Protein AF-A0A5C7LPC2-F1 (afdb_monomer_lite)

Foldseek 3Di:
DPPAPPPDFQWFDAAADELVVLQPPPPQVQKKKFFAAQAWKWKFKDAAQDFTWIATNVRDTCCLQAVVVSVVCCVQADRGAIWIFIFGWFWFPDWDDDPNDIATAGDNVLRCQLRVDPRVSNVVSCVVVVTGIATATQFICDGRHDGCLQFFSQVRVVVCVVSDDPPDPRYHHTDMDNDSNCQSVVQVVCVVVNGFGIKMARRGHGIDTDDDPNHRIYDYGDWDKAKWFFAFFDQDDDVRHLWTNWTWTAAQDPVGTDTQGIAAADDPVVRVVCSVPVPVRGQFIWIKIASDWDDDQVFTHGDRIHTDGTDPPDGRNVRRPCVRHDDPDD

Radius of gyration: 22.33 Å; chains: 1; bounding box: 58×42×56 Å

Structure (mmCIF, N/CA/C/O backbone):
data_AF-A0A5C7LPC2-F1
#
_entry.id   AF-A0A5C7LPC2-F1
#
loop_
_atom_site.group_PDB
_atom_site.id
_atom_site.type_symbol
_atom_site.label_atom_id
_atom_site.label_alt_id
_atom_site.label_comp_id
_atom_site.label_asym_id
_atom_site.label_entity_id
_atom_site.label_seq_id
_atom_site.pdbx_PDB_ins_code
_atom_site.Cartn_x
_atom_site.Cartn_y
_atom_site.Cartn_z
_atom_site.occupancy
_atom_site.B_iso_or_equiv
_atom_site.auth_seq_id
_atom_site.auth_comp_id
_atom_site.auth_asym_id
_atom_site.auth_atom_id
_atom_site.pdbx_PDB_model_num
ATOM 1 N N . MET A 1 1 ? -1.196 -20.958 -1.506 1.00 50.16 1 MET A N 1
ATOM 2 C CA . MET A 1 1 ? -1.397 -19.925 -2.543 1.00 50.16 1 MET A CA 1
ATOM 3 C C . MET A 1 1 ? -2.108 -20.614 -3.686 1.00 50.16 1 MET A C 1
ATOM 5 O O . MET A 1 1 ? -1.666 -21.685 -4.067 1.00 50.16 1 MET A O 1
ATOM 9 N N . VAL A 1 2 ? -3.260 -20.116 -4.127 1.00 44.44 2 VAL A N 1
ATOM 10 C CA . VAL A 1 2 ? -3.997 -20.755 -5.226 1.00 44.44 2 VAL A CA 1
ATOM 11 C C . VAL A 1 2 ? -3.462 -20.122 -6.512 1.00 44.44 2 VAL A C 1
ATOM 13 O O . VAL A 1 2 ? -3.570 -18.909 -6.651 1.00 44.44 2 VAL A O 1
ATOM 16 N N . ASN A 1 3 ? -2.849 -20.920 -7.392 1.00 61.25 3 ASN A N 1
ATOM 17 C CA . ASN A 1 3 ? -2.336 -20.542 -8.726 1.00 61.25 3 ASN A CA 1
ATOM 18 C C . ASN A 1 3 ? -1.000 -19.772 -8.820 1.00 61.25 3 ASN A C 1
ATOM 20 O O . ASN A 1 3 ? -0.698 -19.247 -9.889 1.00 61.25 3 ASN A O 1
ATOM 24 N N . ALA A 1 4 ? -0.183 -19.716 -7.764 1.00 66.81 4 ALA A N 1
ATOM 25 C CA . ALA A 1 4 ? 1.176 -19.174 -7.885 1.00 66.81 4 ALA A CA 1
ATOM 26 C C . ALA A 1 4 ? 2.114 -20.205 -8.552 1.00 66.81 4 ALA A C 1
ATOM 28 O O . ALA A 1 4 ? 2.000 -21.386 -8.217 1.00 66.81 4 ALA A O 1
ATOM 29 N N . PRO A 1 5 ? 3.032 -19.801 -9.452 1.00 79.19 5 PRO A N 1
ATOM 30 C CA . PRO A 1 5 ? 4.094 -20.684 -9.939 1.00 79.19 5 PRO A CA 1
ATOM 31 C C . PRO A 1 5 ? 4.970 -21.219 -8.795 1.00 79.19 5 PRO A C 1
ATOM 33 O O . PRO A 1 5 ? 5.179 -20.513 -7.812 1.00 79.19 5 PRO A O 1
ATOM 36 N N . ASP A 1 6 ? 5.550 -22.412 -8.949 1.00 81.44 6 ASP A N 1
ATOM 37 C CA . ASP A 1 6 ? 6.360 -23.061 -7.897 1.00 81.44 6 ASP A CA 1
ATOM 38 C C . ASP A 1 6 ? 7.613 -22.264 -7.492 1.00 81.44 6 ASP A C 1
ATOM 40 O O . ASP A 1 6 ? 8.114 -22.403 -6.380 1.00 81.44 6 ASP A O 1
ATOM 44 N N . TRP A 1 7 ? 8.115 -21.409 -8.384 1.00 84.50 7 TRP A N 1
ATOM 45 C CA . TRP A 1 7 ? 9.254 -20.525 -8.129 1.00 84.50 7 TRP A CA 1
ATOM 46 C C . TRP A 1 7 ? 8.860 -19.201 -7.456 1.00 84.50 7 TRP A C 1
ATOM 48 O O . TRP A 1 7 ? 9.734 -18.430 -7.061 1.00 84.50 7 TRP A O 1
ATOM 58 N N . PHE A 1 8 ? 7.563 -18.889 -7.354 1.00 84.50 8 PHE A N 1
ATOM 59 C CA . PHE A 1 8 ? 7.105 -17.596 -6.858 1.00 84.50 8 PHE A CA 1
ATOM 60 C C . PHE A 1 8 ? 7.288 -17.486 -5.345 1.00 84.50 8 PHE A C 1
ATOM 62 O O . PHE A 1 8 ? 6.668 -18.212 -4.567 1.00 84.50 8 PHE A O 1
ATOM 69 N N . LEU A 1 9 ? 8.068 -16.491 -4.932 1.00 79.25 9 LEU A N 1
ATOM 70 C CA . LEU A 1 9 ? 8.256 -16.147 -3.532 1.00 79.25 9 LEU A CA 1
ATOM 71 C C . LEU A 1 9 ? 7.421 -14.917 -3.166 1.00 79.25 9 LEU A C 1
ATOM 73 O O . LEU A 1 9 ? 7.495 -13.868 -3.808 1.00 79.25 9 LEU A O 1
ATOM 77 N N . ALA A 1 10 ? 6.630 -15.029 -2.097 1.00 80.94 10 ALA A N 1
ATOM 78 C CA . ALA A 1 10 ? 5.784 -13.927 -1.652 1.00 80.94 10 ALA A CA 1
ATOM 79 C C . ALA A 1 10 ? 6.635 -12.724 -1.190 1.00 80.94 10 ALA A C 1
ATOM 81 O O . ALA A 1 10 ? 7.603 -12.911 -0.444 1.00 80.94 10 ALA A O 1
ATOM 82 N N . PRO A 1 11 ? 6.259 -11.485 -1.555 1.00 85.00 11 PRO A N 1
ATOM 83 C CA . PRO A 1 11 ? 7.075 -10.308 -1.278 1.00 85.00 11 PRO A CA 1
ATOM 84 C C . PRO A 1 11 ? 7.096 -9.927 0.210 1.00 85.00 11 PRO A C 1
ATOM 86 O O . PRO A 1 11 ? 6.206 -10.286 0.994 1.00 85.00 11 PRO A O 1
ATOM 89 N N . MET A 1 12 ? 8.098 -9.131 0.589 1.00 86.12 12 MET A N 1
ATOM 90 C CA . MET A 1 12 ? 8.347 -8.688 1.966 1.00 86.12 12 MET A CA 1
ATOM 91 C C . MET A 1 12 ? 7.144 -7.964 2.583 1.00 86.12 12 MET A C 1
ATOM 93 O O . MET A 1 12 ? 6.688 -6.953 2.060 1.00 86.12 12 MET A O 1
ATOM 97 N N . LEU A 1 13 ? 6.618 -8.426 3.719 1.00 84.81 13 LEU A N 1
ATOM 98 C CA . LEU A 1 13 ? 5.429 -7.823 4.348 1.00 84.81 13 LEU A CA 1
ATOM 99 C C . LEU A 1 13 ? 5.768 -6.606 5.227 1.00 84.81 13 LEU A C 1
ATOM 101 O O . LEU A 1 13 ? 6.921 -6.215 5.329 1.00 84.81 13 LEU A O 1
ATOM 105 N N . CYS A 1 14 ? 4.747 -6.007 5.853 1.00 82.06 14 CYS A N 1
ATOM 106 C CA . CYS A 1 14 ? 4.911 -4.942 6.848 1.00 82.06 14 CYS A CA 1
ATOM 107 C C . CYS A 1 14 ? 4.308 -5.348 8.198 1.00 82.06 14 CYS A C 1
ATOM 109 O O . CYS A 1 14 ? 3.249 -5.991 8.256 1.00 82.06 14 CYS A O 1
ATOM 111 N N . LYS A 1 15 ? 4.939 -4.892 9.280 1.00 84.81 15 LYS A N 1
ATOM 112 C CA . LYS A 1 15 ? 4.379 -4.835 10.636 1.00 84.81 15 LYS A CA 1
ATOM 113 C C . LYS A 1 15 ? 3.487 -3.597 10.762 1.00 84.81 15 LYS A C 1
ATOM 115 O O . LYS A 1 15 ? 3.739 -2.592 10.111 1.00 84.81 15 LYS A O 1
ATOM 120 N N . THR A 1 16 ? 2.435 -3.655 11.570 1.00 81.25 16 THR A N 1
ATOM 121 C CA . THR A 1 16 ? 1.613 -2.467 11.865 1.00 81.25 16 THR A CA 1
ATOM 122 C C . THR A 1 16 ? 2.219 -1.716 13.049 1.00 81.25 16 THR A C 1
ATOM 124 O O . THR A 1 16 ? 2.587 -2.352 14.035 1.00 81.25 16 THR A O 1
ATOM 127 N N . THR A 1 17 ? 2.285 -0.388 12.973 1.00 86.00 17 THR A N 1
ATOM 128 C CA . THR A 1 17 ? 2.540 0.498 14.122 1.00 86.00 17 THR A CA 1
ATOM 129 C C . THR A 1 17 ? 1.511 1.636 14.138 1.00 86.00 17 THR A C 1
ATOM 131 O O . THR A 1 17 ? 0.668 1.710 13.243 1.00 86.00 17 THR A O 1
ATOM 134 N N . GLN A 1 18 ? 1.519 2.460 15.185 1.00 83.12 18 GLN A N 1
ATOM 135 C CA . GLN A 1 18 ? 0.505 3.494 15.430 1.00 83.12 18 GLN A CA 1
ATOM 136 C C . GLN A 1 18 ? 1.054 4.902 15.157 1.00 83.12 18 GLN A C 1
ATOM 138 O O . GLN A 1 18 ? 2.270 5.110 15.217 1.00 83.12 18 GLN A O 1
ATOM 143 N N . ARG A 1 19 ? 0.170 5.858 14.856 1.00 87.69 19 ARG A N 1
ATOM 144 C CA . ARG A 1 19 ? 0.521 7.244 14.507 1.00 87.69 19 ARG A CA 1
ATOM 145 C C . ARG A 1 19 ? 1.326 7.938 15.608 1.00 87.69 19 ARG A C 1
ATOM 147 O O . ARG A 1 19 ? 2.304 8.616 15.314 1.00 87.69 19 ARG A O 1
ATOM 154 N N . GLU A 1 20 ? 1.007 7.695 16.870 1.00 84.56 20 GLU A N 1
ATOM 155 C CA . GLU A 1 20 ? 1.676 8.282 18.042 1.00 84.56 20 GLU A CA 1
ATOM 156 C C . GLU A 1 20 ? 3.149 7.865 18.112 1.00 84.56 20 GLU A C 1
ATOM 158 O O . GLU A 1 20 ? 3.997 8.559 18.669 1.00 84.56 20 GLU A O 1
ATOM 163 N N . THR A 1 21 ? 3.487 6.720 17.508 1.00 90.31 21 THR A N 1
ATOM 164 C CA . THR A 1 21 ? 4.875 6.267 17.467 1.00 90.31 21 THR A CA 1
ATOM 165 C C . THR A 1 21 ? 5.744 7.104 16.540 1.00 90.31 21 THR A C 1
ATOM 167 O O . THR A 1 21 ? 6.959 7.061 16.708 1.00 90.31 21 THR A O 1
ATOM 170 N N . LEU A 1 22 ? 5.166 7.840 15.581 1.00 92.62 22 LEU A N 1
ATOM 171 C CA . LEU A 1 22 ? 5.911 8.682 14.638 1.00 92.62 22 LEU A CA 1
ATOM 172 C C . LEU A 1 22 ? 6.618 9.850 15.329 1.00 92.62 22 LEU A C 1
ATOM 174 O O . LEU A 1 22 ? 7.724 10.191 14.929 1.00 92.62 22 LEU A O 1
ATOM 178 N N . ASP A 1 23 ? 6.038 10.369 16.412 1.00 92.62 23 ASP A N 1
ATOM 179 C CA . ASP A 1 23 ? 6.586 11.502 17.173 1.00 92.62 23 ASP A CA 1
ATOM 180 C C . ASP A 1 23 ? 7.525 11.058 18.308 1.00 92.62 23 ASP A C 1
ATOM 182 O O . ASP A 1 23 ? 8.029 11.869 19.086 1.00 92.62 23 ASP A O 1
ATOM 186 N N . THR A 1 24 ? 7.769 9.750 18.443 1.00 92.81 24 THR A N 1
ATOM 187 C CA . THR A 1 24 ? 8.660 9.230 19.484 1.00 92.81 24 THR A CA 1
ATOM 188 C C . THR A 1 24 ? 10.114 9.542 19.134 1.00 92.81 24 THR A C 1
ATOM 190 O O . THR A 1 24 ? 10.691 8.930 18.233 1.00 92.81 24 THR A O 1
ATOM 193 N N . HIS A 1 25 ? 10.724 10.457 19.889 1.00 91.88 25 HIS A N 1
ATOM 194 C CA . HIS A 1 25 ? 12.110 10.882 19.690 1.00 91.88 25 HIS A CA 1
ATOM 195 C C . HIS A 1 25 ? 13.090 9.694 19.635 1.00 91.88 25 HIS A C 1
ATOM 197 O O . HIS A 1 25 ? 13.050 8.803 20.486 1.00 91.88 25 HIS A O 1
ATOM 203 N N . GLY A 1 26 ? 13.954 9.675 18.615 1.00 92.69 26 GLY A N 1
ATOM 204 C CA . GLY A 1 26 ? 14.989 8.655 18.398 1.00 92.69 26 GLY A CA 1
ATOM 205 C C . GLY A 1 26 ? 14.492 7.284 17.920 1.00 92.69 26 GLY A C 1
ATOM 206 O O . GLY A 1 26 ? 15.292 6.441 17.519 1.00 92.69 26 GLY A O 1
ATOM 207 N N . LYS A 1 27 ? 13.177 7.019 17.923 1.00 94.00 27 LYS A N 1
ATOM 208 C CA . LYS A 1 27 ? 12.629 5.703 17.546 1.00 94.00 27 LYS A CA 1
ATOM 209 C C . LYS A 1 27 ? 12.881 5.347 16.081 1.00 94.00 27 LYS A C 1
ATOM 211 O O . LYS A 1 27 ? 13.069 4.173 15.760 1.00 94.00 27 LYS A O 1
ATOM 216 N N . TRP A 1 28 ? 12.837 6.348 15.208 1.00 96.81 28 TRP A N 1
ATOM 217 C CA . TRP A 1 28 ? 12.923 6.187 13.756 1.00 96.81 28 TRP A CA 1
ATOM 218 C C . TRP A 1 28 ? 14.255 6.672 13.176 1.00 96.81 28 TRP A C 1
ATOM 220 O O . TRP A 1 28 ? 14.374 6.845 11.964 1.00 96.81 28 TRP A O 1
ATOM 230 N N . ASP A 1 29 ? 15.278 6.842 14.013 1.00 96.69 29 ASP A N 1
ATOM 231 C CA . ASP A 1 29 ? 16.621 7.177 13.546 1.00 96.69 29 ASP A CA 1
ATOM 232 C C . ASP A 1 29 ? 17.151 6.078 12.614 1.00 96.69 29 ASP A C 1
ATOM 234 O O . ASP A 1 29 ? 17.075 4.882 12.909 1.00 96.69 29 ASP A O 1
ATOM 238 N N . GLY A 1 30 ? 17.661 6.480 11.448 1.00 96.25 30 GLY A N 1
ATOM 239 C CA . GLY A 1 30 ? 18.093 5.545 10.404 1.00 96.25 30 GLY A CA 1
ATOM 240 C C . GLY A 1 30 ? 16.949 4.896 9.613 1.00 96.25 30 GLY A C 1
ATOM 241 O O . GLY A 1 30 ? 17.192 3.950 8.861 1.00 96.25 30 GLY A O 1
ATOM 242 N N . TYR A 1 31 ? 15.712 5.383 9.743 1.00 97.88 31 TYR A N 1
ATOM 243 C CA . TYR A 1 31 ? 14.588 4.966 8.907 1.00 97.88 31 TYR A CA 1
ATOM 244 C C . TYR A 1 31 ? 14.250 6.002 7.832 1.00 97.88 31 TYR A C 1
ATOM 246 O O . TYR A 1 31 ? 14.584 7.180 7.923 1.00 97.88 31 TYR A O 1
ATOM 254 N N . ILE A 1 32 ? 13.566 5.531 6.793 1.00 98.19 32 ILE A N 1
ATOM 255 C CA . ILE A 1 32 ? 13.071 6.312 5.661 1.00 98.19 32 ILE A CA 1
ATOM 256 C C . ILE A 1 32 ? 11.567 6.074 5.556 1.00 98.19 32 ILE A C 1
ATOM 258 O O . ILE A 1 32 ? 11.121 4.928 5.650 1.00 98.19 32 ILE A O 1
ATOM 262 N N . ALA A 1 33 ? 10.797 7.136 5.342 1.00 98.38 33 ALA A N 1
ATOM 263 C CA . ALA A 1 33 ? 9.366 7.057 5.088 1.00 98.38 33 ALA A CA 1
ATOM 264 C C . ALA A 1 33 ? 9.064 7.158 3.588 1.00 98.38 33 ALA A C 1
ATOM 266 O O . ALA A 1 33 ? 9.702 7.909 2.847 1.00 98.38 33 ALA A O 1
ATOM 267 N N . GLU A 1 34 ? 8.063 6.410 3.146 1.00 98.50 34 GLU A N 1
ATOM 268 C CA . GLU A 1 34 ? 7.480 6.484 1.809 1.00 98.50 34 GLU A CA 1
ATOM 269 C C . GLU A 1 34 ? 5.950 6.547 1.933 1.00 98.50 34 GLU A C 1
ATOM 271 O O . GLU A 1 34 ? 5.403 5.910 2.841 1.00 98.50 34 GLU A O 1
ATOM 276 N N . PRO A 1 35 ? 5.238 7.258 1.039 1.00 98.25 35 PRO A N 1
ATOM 277 C CA . PRO A 1 35 ? 3.783 7.221 1.011 1.00 98.25 35 PRO A CA 1
ATOM 278 C C . PRO A 1 35 ? 3.271 5.787 0.875 1.00 98.25 35 PRO A C 1
ATOM 280 O O . PRO A 1 35 ? 3.804 4.988 0.091 1.00 98.25 35 PRO A O 1
ATOM 283 N N . LYS A 1 36 ? 2.242 5.461 1.657 1.00 95.62 36 LYS A N 1
ATOM 284 C CA . LYS A 1 36 ? 1.520 4.203 1.542 1.00 95.62 36 LYS A CA 1
ATOM 285 C C . LYS A 1 36 ? 0.376 4.384 0.549 1.00 95.62 36 LYS A C 1
ATOM 287 O O . LYS A 1 36 ? -0.553 5.137 0.807 1.00 95.62 36 LYS A O 1
ATOM 292 N N . HIS A 1 37 ? 0.446 3.637 -0.544 1.00 91.81 37 HIS A N 1
ATOM 293 C CA . HIS A 1 37 ? -0.579 3.631 -1.584 1.00 91.81 37 HIS A CA 1
ATOM 294 C C . HIS A 1 37 ? -1.625 2.559 -1.327 1.00 91.81 37 HIS A C 1
ATOM 296 O O . HIS A 1 37 ? -1.291 1.472 -0.832 1.00 91.81 37 HIS A O 1
ATOM 302 N N . ASP A 1 38 ? -2.861 2.872 -1.710 1.00 77.94 38 ASP A N 1
ATOM 303 C CA . ASP A 1 38 ? -3.986 1.953 -1.621 1.00 77.94 38 ASP A CA 1
ATOM 304 C C . ASP A 1 38 ? -4.302 1.390 -3.010 1.00 77.94 38 ASP A C 1
ATOM 306 O O . ASP A 1 38 ? -4.888 2.046 -3.877 1.00 77.94 38 ASP A O 1
ATOM 310 N N . GLY A 1 39 ? -3.846 0.163 -3.250 1.00 86.69 39 GLY A N 1
ATOM 311 C CA . GLY A 1 39 ? -3.950 -0.483 -4.546 1.00 86.69 39 GLY A CA 1
ATOM 312 C C . GLY A 1 39 ? -3.770 -1.993 -4.468 1.00 86.69 39 GLY A C 1
ATOM 313 O O . GLY A 1 39 ? -4.278 -2.671 -3.572 1.00 86.69 39 GLY A O 1
ATOM 314 N N . THR A 1 40 ? -3.097 -2.548 -5.474 1.00 86.25 40 THR A N 1
ATOM 315 C CA . THR A 1 40 ? -2.741 -3.965 -5.516 1.00 86.25 40 THR A CA 1
ATOM 316 C C . THR A 1 40 ? -1.236 -4.138 -5.665 1.00 86.25 40 THR A C 1
ATOM 318 O O . THR A 1 40 ? -0.688 -3.960 -6.752 1.00 86.25 40 THR A O 1
ATOM 321 N N . ARG A 1 41 ? -0.566 -4.552 -4.587 1.00 91.75 41 ARG A N 1
ATOM 322 C CA . ARG A 1 41 ? 0.858 -4.908 -4.628 1.00 91.75 41 ARG A CA 1
ATOM 323 C C . ARG A 1 41 ? 1.184 -5.885 -5.751 1.00 91.75 41 ARG A C 1
ATOM 325 O O . ARG A 1 41 ? 0.519 -6.920 -5.883 1.00 91.75 41 ARG A O 1
ATOM 332 N N . CYS A 1 42 ? 2.254 -5.581 -6.477 1.00 94.94 42 CYS A N 1
ATOM 333 C CA . CYS A 1 42 ? 2.701 -6.334 -7.631 1.00 94.94 42 CYS A CA 1
ATOM 334 C C . CYS A 1 42 ? 4.226 -6.474 -7.665 1.00 94.94 42 CYS A C 1
ATOM 336 O O . CYS A 1 42 ? 4.952 -5.504 -7.455 1.00 94.94 42 CYS A O 1
ATOM 338 N N . LEU A 1 43 ? 4.685 -7.681 -7.988 1.00 96.56 43 LEU A N 1
ATOM 339 C CA . LEU A 1 43 ? 6.044 -7.954 -8.429 1.00 96.56 43 LEU A CA 1
ATOM 340 C C . LEU A 1 43 ? 6.064 -7.996 -9.956 1.00 96.56 43 LEU A C 1
ATOM 342 O O . LEU A 1 43 ? 5.355 -8.806 -10.554 1.00 96.56 43 LEU A O 1
ATOM 346 N N . ALA A 1 44 ? 6.872 -7.141 -10.574 1.00 98.06 44 ALA A N 1
ATOM 347 C CA . ALA A 1 44 ? 7.246 -7.290 -11.972 1.00 98.06 44 ALA A CA 1
ATOM 348 C C . ALA A 1 44 ? 8.494 -8.163 -12.052 1.00 98.06 44 ALA A C 1
ATOM 350 O O . ALA A 1 44 ? 9.515 -7.841 -11.446 1.00 98.06 44 ALA A O 1
ATOM 351 N N . VAL A 1 45 ? 8.390 -9.276 -12.770 1.00 97.81 45 VAL A N 1
ATOM 352 C CA . VAL A 1 45 ? 9.441 -10.285 -12.893 1.00 97.81 45 VAL A CA 1
ATOM 353 C C . VAL A 1 45 ? 9.782 -10.445 -14.363 1.00 97.81 45 VAL A C 1
ATOM 355 O O . VAL A 1 45 ? 8.887 -10.598 -15.196 1.00 97.81 45 VAL A O 1
ATOM 358 N N . ARG A 1 46 ? 11.073 -10.430 -14.674 1.00 97.06 46 ARG A N 1
ATOM 359 C CA . ARG A 1 46 ? 11.604 -10.781 -15.985 1.00 97.06 46 ARG A CA 1
ATOM 360 C C . ARG A 1 46 ? 12.677 -11.841 -15.811 1.00 97.06 46 ARG A C 1
ATOM 362 O O . ARG A 1 46 ? 13.606 -11.626 -15.039 1.00 97.06 46 ARG A O 1
ATOM 369 N N . PHE A 1 47 ? 12.532 -12.942 -16.537 1.00 96.75 47 PHE A N 1
ATOM 370 C CA . PHE A 1 47 ? 13.619 -13.888 -16.759 1.00 96.75 47 PHE A CA 1
ATOM 371 C C . PHE A 1 47 ? 14.382 -13.491 -18.022 1.00 96.75 47 PHE A C 1
ATOM 373 O O . PHE A 1 47 ? 13.785 -12.943 -18.955 1.00 96.75 47 PHE A O 1
ATOM 380 N N . ALA A 1 48 ? 15.686 -13.753 -18.047 1.00 96.38 48 ALA A N 1
ATOM 381 C CA . ALA A 1 48 ? 16.550 -13.468 -19.188 1.00 96.38 48 ALA A CA 1
ATOM 382 C C . ALA A 1 48 ? 15.939 -13.953 -20.519 1.00 96.38 48 ALA A C 1
ATOM 384 O O . ALA A 1 48 ? 15.604 -15.127 -20.680 1.00 96.38 48 ALA A O 1
ATOM 385 N N . GLY A 1 49 ? 15.787 -13.040 -21.483 1.00 95.50 49 GLY A N 1
ATOM 386 C CA . GLY A 1 49 ? 15.222 -13.327 -22.805 1.00 95.50 49 GLY A CA 1
ATOM 387 C C . GLY A 1 49 ? 13.693 -13.449 -22.858 1.00 95.50 49 GLY A C 1
ATOM 388 O O . GLY A 1 49 ? 13.139 -13.613 -23.946 1.00 95.50 49 GLY A O 1
ATOM 389 N N . GLU A 1 50 ? 12.990 -13.334 -21.730 1.00 97.19 50 GLU A N 1
ATOM 390 C CA . GLU A 1 50 ? 11.528 -13.408 -21.665 1.00 97.19 50 GLU A CA 1
ATOM 391 C C . GLU A 1 50 ? 10.867 -12.023 -21.563 1.00 97.19 50 GLU A C 1
ATOM 393 O O . GLU A 1 50 ? 11.512 -10.990 -21.342 1.00 97.19 50 GLU A O 1
ATOM 398 N N . SER A 1 51 ? 9.543 -12.001 -21.746 1.00 97.50 51 SER A N 1
ATOM 399 C CA . SER A 1 51 ? 8.715 -10.825 -21.465 1.00 97.50 51 SER A CA 1
ATOM 400 C C . SER A 1 51 ? 8.497 -10.672 -19.962 1.00 97.50 51 SER A C 1
ATOM 402 O O . SER A 1 51 ? 8.364 -11.658 -19.237 1.00 97.50 51 SER A O 1
ATOM 404 N N . VAL A 1 52 ? 8.364 -9.427 -19.510 1.00 98.00 52 VAL A N 1
ATOM 405 C CA . VAL A 1 52 ? 7.939 -9.104 -18.148 1.00 98.00 52 VAL A CA 1
ATOM 406 C C . VAL A 1 52 ? 6.577 -9.731 -17.849 1.00 98.00 52 VAL A C 1
ATOM 408 O O . VAL A 1 52 ? 5.659 -9.683 -18.673 1.00 98.00 52 VAL A O 1
ATOM 411 N N . ARG A 1 53 ? 6.449 -10.274 -16.638 1.00 97.88 53 ARG A N 1
ATOM 412 C CA . ARG A 1 53 ? 5.211 -10.783 -16.045 1.00 97.88 53 ARG A CA 1
ATOM 413 C C . ARG A 1 53 ? 4.926 -10.081 -14.724 1.00 97.88 53 ARG A C 1
ATOM 415 O O . ARG A 1 53 ? 5.846 -9.676 -14.014 1.00 97.88 53 ARG A O 1
A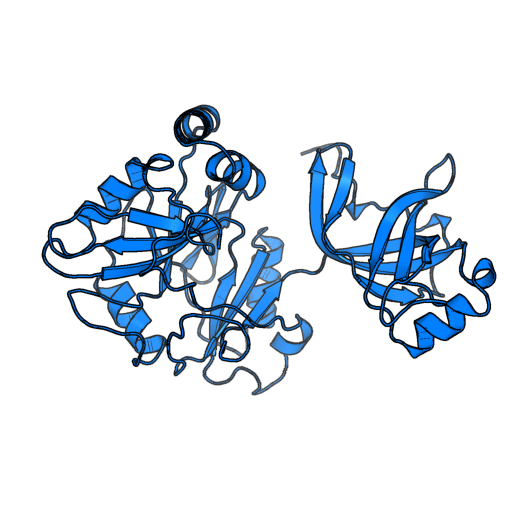TOM 422 N N . LEU A 1 54 ? 3.648 -9.944 -14.391 1.00 97.38 54 LEU A N 1
ATOM 423 C CA . LEU A 1 54 ? 3.180 -9.197 -13.225 1.00 97.38 54 LEU A CA 1
ATOM 424 C C . LEU A 1 54 ? 2.434 -10.114 -12.264 1.00 97.38 54 LEU A C 1
ATOM 426 O O . LEU A 1 54 ? 1.409 -10.684 -12.627 1.00 97.38 54 LEU A O 1
ATOM 430 N N . PHE A 1 55 ? 2.910 -10.219 -11.028 1.00 94.38 55 PHE A N 1
ATOM 431 C CA . PHE A 1 55 ? 2.332 -11.104 -10.021 1.00 94.38 55 PHE A CA 1
ATOM 432 C C . PHE A 1 55 ? 1.859 -10.340 -8.797 1.00 94.38 55 PHE A C 1
ATOM 434 O O . PHE A 1 55 ? 2.594 -9.552 -8.206 1.00 94.38 55 PHE A O 1
ATOM 441 N N . SER A 1 56 ? 0.637 -10.626 -8.361 1.00 86.62 56 SER A N 1
ATOM 442 C CA . SER A 1 56 ? 0.104 -10.122 -7.103 1.00 86.62 56 SER A CA 1
ATOM 443 C C . SER A 1 56 ? 0.902 -10.634 -5.904 1.00 86.62 56 SER A C 1
ATOM 445 O O . SER A 1 56 ? 1.616 -11.634 -5.977 1.00 86.62 56 SER A O 1
ATOM 447 N N . ARG A 1 57 ? 0.663 -10.042 -4.730 1.00 82.06 57 ARG A N 1
ATOM 448 C CA . ARG A 1 57 ? 1.180 -10.559 -3.449 1.00 82.06 57 ARG A CA 1
ATOM 449 C C . ARG A 1 57 ? 0.942 -12.064 -3.232 1.00 82.06 57 ARG A C 1
ATOM 451 O O . ARG A 1 57 ? 1.719 -12.695 -2.524 1.00 82.06 57 ARG A O 1
ATOM 458 N N . SER A 1 58 ? -0.157 -12.622 -3.744 1.00 75.56 58 SER A N 1
ATOM 459 C CA . SER A 1 58 ? -0.508 -14.041 -3.580 1.00 75.56 58 SER A CA 1
ATOM 460 C C . SER A 1 58 ? -0.100 -14.919 -4.765 1.00 75.56 58 SER A C 1
ATOM 462 O O . SER A 1 58 ? -0.506 -16.080 -4.795 1.00 75.56 58 SER A O 1
ATOM 464 N N . GLY A 1 59 ? 0.639 -14.365 -5.731 1.00 83.25 59 GLY A N 1
ATOM 465 C CA . GLY A 1 59 ? 1.084 -15.048 -6.944 1.00 83.25 59 GLY A CA 1
ATOM 466 C C . GLY A 1 59 ? 0.043 -15.112 -8.063 1.00 83.25 59 GLY A C 1
ATOM 467 O O . GLY A 1 59 ? 0.211 -15.889 -8.993 1.00 83.25 59 GLY A O 1
ATOM 468 N N . GLN A 1 60 ? -1.031 -14.313 -7.995 1.00 85.94 60 GLN A N 1
ATOM 469 C CA . GLN A 1 60 ? -1.973 -14.197 -9.115 1.00 85.94 60 GLN A CA 1
ATOM 470 C C . GLN A 1 60 ? -1.299 -13.449 -10.265 1.00 85.94 60 GLN A C 1
ATOM 472 O O . GLN A 1 60 ? -0.802 -12.345 -10.052 1.00 85.94 60 GLN A O 1
ATOM 477 N N . ASP A 1 61 ? -1.328 -14.020 -11.465 1.00 94.00 61 ASP A N 1
ATOM 478 C CA . ASP A 1 61 ? -0.818 -13.371 -12.672 1.00 94.00 61 ASP A CA 1
ATOM 479 C C . ASP A 1 61 ? -1.796 -12.280 -13.152 1.00 94.00 61 ASP A C 1
ATOM 481 O O . ASP A 1 61 ? -2.995 -12.540 -13.319 1.00 94.00 61 ASP A O 1
ATOM 485 N N . TYR A 1 62 ? -1.279 -11.063 -13.326 1.00 94.62 62 TYR A N 1
ATOM 486 C CA . TYR A 1 62 ? -1.974 -9.866 -13.808 1.00 94.62 62 TYR A CA 1
ATOM 487 C C . TYR A 1 62 ? -1.422 -9.345 -15.140 1.00 94.62 62 TYR A C 1
ATOM 489 O O . TYR A 1 62 ? -1.806 -8.260 -15.578 1.00 94.62 62 TYR A O 1
ATOM 497 N N . THR A 1 63 ? -0.534 -10.092 -15.797 1.00 97.06 63 THR A N 1
ATOM 498 C CA . THR A 1 63 ? 0.143 -9.671 -17.035 1.00 97.06 63 THR A CA 1
ATOM 499 C C . THR A 1 63 ? -0.865 -9.229 -18.105 1.00 97.06 63 THR A C 1
ATOM 501 O O . THR A 1 63 ? -0.740 -8.143 -18.671 1.00 97.06 63 THR A O 1
ATOM 504 N N . ASP A 1 64 ? -1.945 -9.991 -18.295 1.00 97.31 64 ASP A N 1
ATOM 505 C CA . ASP A 1 64 ? -2.966 -9.703 -19.314 1.00 97.31 64 ASP A CA 1
ATOM 506 C C . ASP A 1 64 ? -3.947 -8.577 -18.933 1.00 97.31 64 ASP A C 1
ATOM 508 O O . ASP A 1 64 ? -4.695 -8.078 -19.789 1.00 97.31 64 ASP A O 1
ATOM 512 N N . HIS A 1 65 ? -3.983 -8.168 -17.659 1.00 96.81 65 HIS A N 1
ATOM 513 C CA . HIS A 1 65 ? -4.856 -7.090 -17.176 1.00 96.81 65 HIS A CA 1
ATOM 514 C C . HIS A 1 65 ? -4.353 -5.716 -17.609 1.00 96.81 65 HIS A C 1
ATOM 516 O O . HIS A 1 65 ? -5.154 -4.799 -17.807 1.00 96.81 65 HIS A O 1
ATOM 522 N N . VAL A 1 66 ? -3.034 -5.569 -17.734 1.00 97.62 66 VAL A N 1
ATOM 523 C CA . VAL A 1 66 ? -2.350 -4.280 -17.905 1.00 97.62 66 VAL A CA 1
ATOM 524 C C . VAL A 1 66 ? -1.250 -4.356 -18.980 1.00 97.62 66 VAL A C 1
ATOM 526 O O . VAL A 1 66 ? -0.086 -4.061 -18.708 1.00 97.62 66 VAL A O 1
ATOM 529 N N . PRO A 1 67 ? -1.582 -4.726 -20.233 1.00 97.62 67 PRO A N 1
ATOM 530 C CA . PRO A 1 67 ? -0.586 -4.895 -21.297 1.00 97.62 67 PRO A CA 1
ATOM 531 C C . PRO A 1 67 ? 0.220 -3.619 -21.593 1.00 97.62 67 PRO A C 1
ATOM 533 O O . PRO A 1 67 ? 1.364 -3.702 -22.032 1.00 97.62 67 PRO A O 1
ATOM 536 N N . HIS A 1 68 ? -0.337 -2.433 -21.320 1.00 97.50 68 HIS A N 1
ATOM 537 C CA . HIS A 1 68 ? 0.386 -1.162 -21.426 1.00 97.50 68 HIS A CA 1
ATOM 538 C C . HIS A 1 68 ? 1.583 -1.098 -20.466 1.00 97.50 68 HIS A C 1
ATOM 540 O O . HIS A 1 68 ? 2.666 -0.699 -20.884 1.00 97.50 68 HIS A O 1
ATOM 546 N N . LEU A 1 69 ? 1.430 -1.578 -19.226 1.00 97.81 69 LEU A N 1
ATOM 547 C CA . LEU A 1 69 ? 2.534 -1.670 -18.267 1.00 97.81 69 LEU A CA 1
ATOM 548 C C . LEU A 1 69 ? 3.565 -2.707 -18.689 1.00 97.81 69 LEU A C 1
ATOM 550 O O . LEU A 1 69 ? 4.756 -2.456 -18.558 1.00 97.81 69 LEU A O 1
ATOM 554 N N . VAL A 1 70 ? 3.127 -3.854 -19.211 1.00 98.12 70 VAL A N 1
ATOM 555 C CA . VAL A 1 70 ? 4.045 -4.892 -19.704 1.00 98.12 70 VAL A CA 1
ATOM 556 C C . VAL A 1 70 ? 4.939 -4.332 -20.813 1.00 98.12 70 VAL A C 1
ATOM 558 O O . VAL A 1 70 ? 6.144 -4.564 -20.799 1.00 98.12 70 VAL A O 1
ATOM 561 N N . ASN A 1 71 ? 4.383 -3.531 -21.726 1.00 96.81 71 ASN A N 1
ATOM 562 C CA . ASN A 1 71 ? 5.154 -2.876 -22.783 1.00 96.81 71 ASN A CA 1
ATOM 563 C C . ASN A 1 71 ? 6.187 -1.881 -22.231 1.00 96.81 71 ASN A C 1
ATOM 565 O O . ASN A 1 71 ? 7.352 -1.939 -22.623 1.00 96.81 71 ASN A O 1
ATOM 569 N N . GLU A 1 72 ? 5.791 -0.998 -21.308 1.00 96.62 72 GLU A N 1
ATOM 570 C CA . GLU A 1 72 ? 6.720 -0.034 -20.698 1.00 96.62 72 GLU A CA 1
ATOM 571 C C . GLU A 1 72 ? 7.812 -0.725 -19.871 1.00 96.62 72 GLU A C 1
ATOM 573 O O . GLU A 1 72 ? 8.986 -0.367 -19.957 1.00 96.62 72 GLU A O 1
ATOM 578 N N . LEU A 1 73 ? 7.454 -1.766 -19.117 1.00 97.25 73 LEU A N 1
ATOM 579 C CA . LEU A 1 73 ? 8.404 -2.545 -18.329 1.00 97.25 73 LEU A CA 1
ATOM 580 C C . LEU A 1 73 ? 9.362 -3.345 -19.213 1.00 97.25 73 LEU A C 1
ATOM 582 O O . LEU A 1 73 ? 10.545 -3.407 -18.900 1.00 97.25 73 LEU A O 1
ATOM 586 N N . ASN A 1 74 ? 8.901 -3.908 -20.332 1.00 96.81 74 ASN A N 1
ATOM 587 C CA . ASN A 1 74 ? 9.771 -4.589 -21.296 1.00 96.81 74 ASN A CA 1
ATOM 588 C C . ASN A 1 74 ? 10.823 -3.648 -21.902 1.00 96.81 74 ASN A C 1
ATOM 590 O O . ASN A 1 74 ? 11.931 -4.098 -22.198 1.00 96.81 74 ASN A O 1
ATOM 594 N N . ALA A 1 75 ? 10.477 -2.370 -22.088 1.00 95.19 75 ALA A N 1
ATOM 595 C CA . ALA A 1 75 ? 11.393 -1.346 -22.583 1.00 95.19 75 ALA A CA 1
ATOM 596 C C . ALA A 1 75 ? 12.375 -0.852 -21.507 1.00 95.19 75 ALA A C 1
ATOM 598 O O . ALA A 1 75 ? 13.498 -0.474 -21.831 1.00 95.19 75 ALA A O 1
ATOM 599 N N . TRP A 1 76 ? 11.955 -0.838 -20.240 1.00 96.12 76 TRP A N 1
ATOM 600 C CA . TRP A 1 76 ? 12.760 -0.331 -19.127 1.00 96.12 76 TRP A CA 1
ATOM 601 C C . TRP A 1 76 ? 13.666 -1.392 -18.479 1.00 96.12 76 TRP A C 1
ATOM 603 O O . TRP A 1 76 ? 14.810 -1.099 -18.130 1.00 96.12 76 TRP A O 1
ATOM 613 N N . MET A 1 77 ? 13.169 -2.616 -18.288 1.00 96.44 77 MET A N 1
ATOM 614 C CA . MET A 1 77 ? 13.889 -3.691 -17.598 1.00 96.44 77 MET A CA 1
ATOM 615 C C . MET A 1 77 ? 14.932 -4.354 -18.519 1.00 96.44 77 MET A C 1
ATOM 617 O O . MET A 1 77 ? 14.663 -4.494 -19.714 1.00 96.44 77 MET A O 1
ATOM 621 N N . PRO A 1 78 ? 16.082 -4.831 -17.994 1.00 95.19 78 PRO A N 1
ATOM 622 C CA . PRO A 1 78 ? 17.124 -5.495 -18.785 1.00 95.19 78 PRO A CA 1
ATOM 623 C C . PRO A 1 78 ? 16.573 -6.674 -19.592 1.00 95.19 78 PRO A C 1
ATOM 625 O O . PRO A 1 78 ? 15.819 -7.474 -19.053 1.00 95.19 78 PRO A O 1
ATOM 628 N N . SER A 1 79 ? 16.919 -6.785 -20.878 1.00 94.62 79 SER A N 1
ATOM 629 C CA . SER A 1 79 ? 16.354 -7.818 -21.760 1.00 94.62 79 SER A CA 1
ATOM 630 C C . SER A 1 79 ? 16.922 -9.210 -21.565 1.00 94.62 79 SER A C 1
ATOM 632 O O . SER A 1 79 ? 16.187 -10.191 -21.658 1.00 94.62 79 SER A O 1
ATOM 634 N N . ASP A 1 80 ? 18.217 -9.278 -21.301 1.00 95.31 80 ASP A N 1
ATOM 635 C CA . ASP A 1 80 ? 18.999 -10.513 -21.363 1.00 95.31 80 ASP A CA 1
ATOM 636 C C . ASP A 1 80 ? 19.375 -11.034 -19.975 1.00 95.31 80 ASP A C 1
ATOM 638 O O . ASP A 1 80 ? 20.163 -11.962 -19.850 1.00 95.31 80 ASP A O 1
ATOM 642 N N . GLU A 1 81 ? 18.815 -10.428 -18.932 1.00 96.94 81 GLU A N 1
ATOM 643 C CA . GLU A 1 81 ? 19.177 -10.681 -17.547 1.00 96.94 81 GLU A CA 1
ATOM 644 C C . GLU A 1 81 ? 17.936 -10.696 -16.659 1.00 96.94 81 GLU A C 1
ATOM 646 O O . GLU A 1 81 ? 16.958 -9.986 -16.910 1.00 96.94 81 GLU A O 1
ATOM 651 N N . ASP A 1 82 ? 18.007 -11.461 -15.574 1.00 97.06 82 ASP A N 1
ATOM 652 C CA . ASP A 1 82 ? 16.917 -11.543 -14.610 1.00 97.06 82 ASP A CA 1
ATOM 653 C C . ASP A 1 82 ? 16.727 -10.214 -13.860 1.00 97.06 82 ASP A C 1
ATOM 655 O O . ASP A 1 82 ? 17.689 -9.535 -13.466 1.00 97.06 82 ASP A O 1
ATOM 659 N N . ALA A 1 83 ? 15.467 -9.847 -13.625 1.00 97.75 83 ALA A N 1
ATOM 660 C CA . ALA A 1 83 ? 15.107 -8.657 -12.867 1.00 97.75 83 ALA A CA 1
ATOM 661 C C . ALA A 1 83 ? 13.773 -8.823 -12.127 1.00 97.75 83 ALA A C 1
ATOM 663 O O . ALA A 1 83 ? 12.806 -9.383 -12.645 1.00 97.75 83 ALA A O 1
ATOM 664 N N . ILE A 1 84 ? 13.717 -8.269 -10.915 1.00 97.75 84 ILE A N 1
ATOM 665 C CA . ILE A 1 84 ? 12.534 -8.237 -10.056 1.00 97.75 84 ILE A CA 1
ATOM 666 C C . ILE A 1 84 ? 12.368 -6.818 -9.517 1.00 97.75 84 ILE A C 1
ATOM 668 O O . ILE A 1 84 ? 13.284 -6.254 -8.916 1.00 97.75 84 ILE A O 1
ATOM 672 N N . VAL A 1 85 ? 11.172 -6.263 -9.692 1.00 98.00 85 VAL A N 1
ATOM 673 C CA . VAL A 1 85 ? 10.785 -4.927 -9.226 1.00 98.00 85 VAL A CA 1
ATOM 674 C C . VAL A 1 85 ? 9.517 -5.037 -8.381 1.00 98.00 85 VAL A C 1
ATOM 676 O O . VAL A 1 85 ? 8.569 -5.716 -8.769 1.00 98.00 85 VAL A O 1
ATOM 679 N N . ASP A 1 86 ? 9.490 -4.364 -7.230 1.00 97.75 86 ASP A N 1
ATOM 680 C CA . ASP A 1 86 ? 8.378 -4.401 -6.270 1.00 97.75 86 ASP A CA 1
ATOM 681 C C . ASP A 1 86 ? 7.691 -3.033 -6.186 1.00 97.75 86 ASP A C 1
ATOM 683 O O . ASP A 1 86 ? 8.341 -1.981 -6.084 1.00 97.75 86 ASP A O 1
ATOM 687 N N . GLY A 1 87 ? 6.363 -3.047 -6.234 1.00 97.50 87 GLY A N 1
ATOM 688 C CA . GLY A 1 87 ? 5.561 -1.836 -6.300 1.00 97.50 87 GLY A CA 1
ATOM 689 C C . GLY A 1 87 ? 4.075 -2.064 -6.041 1.00 97.50 87 GLY A C 1
ATOM 690 O O . GLY A 1 87 ? 3.629 -3.151 -5.668 1.00 97.50 87 GLY A O 1
ATOM 691 N N . GLU A 1 88 ? 3.293 -1.016 -6.265 1.00 97.75 88 GLU A N 1
ATOM 692 C CA . GLU A 1 88 ? 1.838 -1.009 -6.133 1.00 97.75 88 GLU A CA 1
ATOM 693 C C . GLU A 1 88 ? 1.191 -0.699 -7.485 1.00 97.75 88 GLU A C 1
ATOM 695 O O . GLU A 1 88 ? 1.540 0.288 -8.128 1.00 97.75 88 GLU A O 1
ATOM 700 N N . LEU A 1 89 ? 0.241 -1.521 -7.926 1.00 97.81 89 LEU A N 1
ATOM 701 C CA . LEU A 1 89 ? -0.625 -1.196 -9.057 1.00 97.81 89 LEU A CA 1
ATOM 702 C C . LEU A 1 89 ? -1.806 -0.370 -8.557 1.00 97.81 89 LEU A C 1
ATOM 704 O O . LEU A 1 89 ? -2.577 -0.851 -7.723 1.00 97.81 89 LEU A O 1
ATOM 708 N N . ALA A 1 90 ? -1.964 0.845 -9.075 1.00 96.88 90 ALA A N 1
ATOM 709 C CA . ALA A 1 90 ? -3.060 1.731 -8.703 1.00 96.88 90 ALA A CA 1
ATOM 710 C C . ALA A 1 90 ? -3.457 2.677 -9.840 1.00 96.88 90 ALA A C 1
ATOM 712 O O . ALA A 1 90 ? -2.625 3.094 -10.642 1.00 96.88 90 ALA A O 1
ATOM 713 N N . ILE A 1 91 ? -4.732 3.057 -9.892 1.00 95.12 91 ILE A N 1
ATOM 714 C CA . ILE A 1 91 ? -5.168 4.225 -10.662 1.00 95.12 91 ILE A CA 1
ATOM 715 C C . ILE A 1 91 ? -4.802 5.472 -9.865 1.00 95.12 91 ILE A C 1
ATOM 717 O O . ILE A 1 91 ? -5.258 5.640 -8.736 1.00 95.12 91 ILE A O 1
ATOM 721 N N . ILE A 1 92 ? -4.025 6.366 -10.472 1.00 96.44 92 ILE A N 1
ATOM 722 C CA . ILE A 1 92 ? -3.706 7.672 -9.889 1.00 96.44 92 ILE A CA 1
ATOM 723 C C . ILE A 1 92 ? -4.837 8.657 -10.225 1.00 96.44 92 ILE A C 1
ATOM 725 O O . ILE A 1 92 ? -5.086 8.985 -11.394 1.00 96.44 92 ILE A O 1
ATOM 729 N N . SER A 1 93 ? -5.559 9.119 -9.203 1.00 90.00 93 SER A N 1
ATOM 730 C CA . SER A 1 93 ? -6.629 10.114 -9.344 1.00 90.00 93 SER A CA 1
ATOM 731 C C . SER A 1 93 ? -6.063 11.517 -9.524 1.00 90.00 93 SER A C 1
ATOM 733 O O . SER A 1 93 ? -6.559 12.242 -10.386 1.00 90.00 93 SER A O 1
ATOM 735 N N . ASP A 1 94 ? -5.008 11.851 -8.791 1.00 94.38 94 ASP A N 1
ATOM 736 C CA . ASP A 1 94 ? -4.338 13.146 -8.834 1.00 94.38 94 ASP A CA 1
ATOM 737 C C . ASP A 1 94 ? -2.891 13.030 -8.329 1.00 94.38 94 ASP A C 1
ATOM 739 O O . ASP A 1 94 ? -2.473 11.978 -7.840 1.00 94.38 94 ASP A O 1
ATOM 743 N N . THR A 1 95 ? -2.106 14.099 -8.444 1.00 96.00 95 THR A N 1
ATOM 744 C CA . THR A 1 95 ? -0.791 14.208 -7.813 1.00 96.00 95 THR A CA 1
ATOM 745 C C . THR A 1 95 ? -0.568 15.598 -7.238 1.00 96.00 95 THR A C 1
ATOM 747 O O . THR A 1 95 ? -0.882 16.582 -7.900 1.00 96.00 95 THR A O 1
ATOM 750 N N . PHE A 1 96 ? 0.082 15.689 -6.080 1.00 96.94 96 PHE A N 1
ATOM 751 C CA . PHE A 1 96 ? 0.444 16.962 -5.449 1.00 96.94 96 PHE A CA 1
ATOM 752 C C . PHE A 1 96 ? 1.946 17.038 -5.155 1.00 96.94 96 PHE A C 1
ATOM 754 O O . PHE A 1 96 ? 2.642 16.019 -5.174 1.00 96.94 96 PHE A O 1
ATOM 761 N N . ASP A 1 97 ? 2.465 18.249 -4.933 1.00 97.50 97 ASP A N 1
ATOM 762 C CA . ASP A 1 97 ? 3.852 18.450 -4.503 1.00 97.50 97 ASP A CA 1
ATOM 763 C C . ASP A 1 97 ? 3.943 18.468 -2.977 1.00 97.50 97 ASP A C 1
ATOM 765 O O . ASP A 1 97 ? 3.200 19.186 -2.311 1.00 97.50 97 ASP A O 1
ATOM 769 N N . LEU A 1 98 ? 4.889 17.704 -2.437 1.00 96.75 98 LEU A N 1
ATOM 770 C CA . LEU A 1 98 ? 5.243 17.728 -1.028 1.00 96.75 98 LEU A CA 1
ATOM 771 C C . LEU A 1 98 ? 6.762 17.807 -0.881 1.00 96.75 98 LEU A C 1
ATOM 773 O O . LEU A 1 98 ? 7.479 16.811 -1.010 1.00 96.75 98 LEU A O 1
ATOM 777 N N . GLY A 1 99 ? 7.264 19.014 -0.621 1.00 93.31 99 GLY A N 1
ATOM 778 C CA . GLY A 1 99 ? 8.696 19.259 -0.444 1.00 93.31 99 GLY A CA 1
ATOM 779 C C . GLY A 1 99 ? 9.511 19.027 -1.721 1.00 93.31 99 GLY A C 1
ATOM 780 O O . GLY A 1 99 ? 10.595 18.440 -1.657 1.00 93.31 99 GLY A O 1
ATOM 781 N N . GLY A 1 100 ? 8.986 19.440 -2.881 1.00 95.00 100 GLY A N 1
ATOM 782 C CA . GLY A 1 100 ? 9.634 19.261 -4.184 1.00 95.00 100 GLY A CA 1
ATOM 783 C C . GLY A 1 100 ? 9.563 17.826 -4.713 1.00 95.00 100 GLY A C 1
ATOM 784 O O . GLY A 1 100 ? 10.373 17.426 -5.556 1.00 95.00 100 GLY A O 1
ATOM 785 N N . LYS A 1 101 ? 8.656 17.012 -4.165 1.00 95.62 101 LYS A N 1
ATOM 786 C CA . LYS A 1 101 ? 8.414 15.629 -4.577 1.00 95.62 101 LYS A CA 1
ATOM 787 C C . LYS A 1 101 ? 6.959 15.488 -4.980 1.00 95.62 101 LYS A C 1
ATOM 789 O O . LYS A 1 101 ? 6.066 15.765 -4.188 1.00 95.62 101 LYS A O 1
ATOM 794 N N . ARG A 1 102 ? 6.730 14.960 -6.179 1.00 96.00 102 ARG A N 1
ATOM 795 C CA . ARG A 1 102 ? 5.394 14.585 -6.640 1.00 96.00 102 ARG A CA 1
ATOM 796 C C . ARG A 1 102 ? 4.926 13.338 -5.887 1.00 96.00 102 ARG A C 1
ATOM 798 O O . ARG A 1 102 ? 5.590 12.302 -5.943 1.00 96.00 102 ARG A O 1
ATOM 805 N N . VAL A 1 103 ? 3.792 13.438 -5.207 1.00 97.81 103 VAL A N 1
ATOM 806 C CA . VAL A 1 103 ? 3.135 12.348 -4.477 1.00 97.81 103 VAL A CA 1
ATOM 807 C C . VAL A 1 103 ? 1.840 11.985 -5.210 1.00 97.81 103 VAL A C 1
ATOM 809 O O . VAL A 1 103 ? 1.054 12.885 -5.510 1.00 97.81 103 VAL A O 1
ATOM 812 N N . PRO A 1 104 ? 1.607 10.704 -5.546 1.00 96.44 104 PRO A N 1
ATOM 813 C CA . PRO A 1 104 ? 0.369 10.295 -6.187 1.00 96.44 104 PRO A CA 1
ATOM 814 C C . PRO A 1 104 ? -0.734 10.023 -5.160 1.00 96.44 104 PRO A C 1
ATOM 816 O O . PRO A 1 104 ? -0.485 9.400 -4.130 1.00 96.44 104 PRO A O 1
ATOM 819 N N . VAL A 1 105 ? -1.951 10.455 -5.486 1.00 94.50 105 VAL A N 1
ATOM 820 C CA . VAL A 1 105 ? -3.190 10.088 -4.792 1.00 94.50 105 VAL A CA 1
ATOM 821 C C . VAL A 1 105 ? -3.846 8.957 -5.581 1.00 94.50 105 VAL A C 1
ATOM 823 O O . VAL A 1 105 ? -3.980 9.040 -6.807 1.00 94.50 105 VAL A O 1
ATOM 826 N N . THR A 1 106 ? -4.213 7.869 -4.906 1.00 91.12 106 THR A N 1
ATOM 827 C CA . THR A 1 106 ? -4.681 6.633 -5.553 1.00 91.12 106 THR A CA 1
ATOM 828 C C . THR A 1 106 ? -6.179 6.404 -5.367 1.00 91.12 106 THR A C 1
ATOM 830 O O . THR A 1 106 ? -6.699 6.516 -4.264 1.00 91.12 106 THR A O 1
ATOM 833 N N . ASP A 1 107 ? -6.876 5.998 -6.431 1.00 83.56 107 ASP A N 1
ATOM 834 C CA . ASP A 1 107 ? -8.290 5.603 -6.388 1.00 83.56 107 ASP A CA 1
ATOM 835 C C . ASP A 1 107 ? -8.407 4.089 -6.162 1.00 83.56 107 ASP A C 1
ATOM 837 O O . ASP A 1 107 ? -8.414 3.288 -7.108 1.00 83.56 107 ASP A O 1
ATOM 841 N N . PHE A 1 108 ? -8.488 3.682 -4.894 1.00 77.12 108 PHE A N 1
ATOM 842 C CA . PHE A 1 108 ? -8.585 2.271 -4.514 1.00 77.12 108 PHE A CA 1
ATOM 843 C C . PHE A 1 108 ? -9.809 1.580 -5.125 1.00 77.12 108 PHE A C 1
ATOM 845 O O . PHE A 1 108 ? -9.716 0.465 -5.641 1.00 77.12 108 PHE A O 1
ATOM 852 N N . ASN A 1 109 ? -10.964 2.250 -5.133 1.00 71.19 109 ASN A N 1
ATOM 853 C CA . ASN A 1 109 ? -12.211 1.667 -5.621 1.00 71.19 109 ASN A CA 1
ATOM 854 C C . ASN A 1 109 ? -12.135 1.333 -7.114 1.00 71.19 109 ASN A C 1
ATOM 856 O O . ASN A 1 109 ? -12.512 0.228 -7.524 1.00 71.19 109 ASN A O 1
ATOM 860 N N . LYS A 1 110 ? -11.630 2.256 -7.942 1.00 81.25 110 LYS A N 1
ATOM 861 C CA . LYS A 1 110 ? -11.408 1.973 -9.366 1.00 81.25 110 LYS A CA 1
ATOM 862 C C . LYS A 1 110 ? -10.311 0.933 -9.559 1.00 81.25 110 LYS A C 1
ATOM 864 O O . LYS A 1 110 ? -10.497 0.023 -10.365 1.00 81.25 110 LYS A O 1
ATOM 869 N N . THR A 1 111 ? -9.230 1.005 -8.784 1.00 84.44 111 THR A N 1
ATOM 870 C CA . THR A 1 111 ? -8.140 0.018 -8.828 1.00 84.44 111 THR A CA 1
ATOM 871 C C . THR A 1 111 ? -8.662 -1.396 -8.585 1.00 84.44 111 THR A C 1
ATOM 873 O O . THR A 1 111 ? -8.444 -2.284 -9.407 1.00 84.44 111 THR A O 1
ATOM 876 N N . MET A 1 112 ? -9.441 -1.609 -7.524 1.00 75.50 112 MET A N 1
ATOM 877 C CA . MET A 1 112 ? -10.031 -2.911 -7.207 1.00 75.50 112 MET A CA 1
ATOM 878 C C . MET A 1 112 ? -11.053 -3.365 -8.243 1.00 75.50 112 MET A C 1
ATOM 880 O O . MET A 1 112 ? -11.141 -4.558 -8.538 1.00 75.50 112 MET A O 1
ATOM 884 N N . ARG A 1 113 ? -11.807 -2.435 -8.841 1.00 73.06 113 ARG A N 1
ATOM 885 C CA . ARG A 1 113 ? -12.667 -2.763 -9.981 1.00 73.06 113 ARG A CA 1
ATOM 886 C C . ARG A 1 113 ? -11.843 -3.266 -11.164 1.00 73.06 113 ARG A C 1
ATOM 888 O O . ARG A 1 113 ? -12.294 -4.190 -11.818 1.00 73.06 113 ARG A O 1
ATOM 895 N N . VAL A 1 114 ? -10.659 -2.735 -11.448 1.00 85.69 114 VAL A N 1
ATOM 896 C CA . VAL A 1 114 ? -9.809 -3.251 -12.536 1.00 85.69 114 VAL A CA 1
ATOM 897 C C . VAL A 1 114 ? -9.169 -4.587 -12.143 1.00 85.69 114 VAL A C 1
ATOM 899 O O . VAL A 1 114 ? -9.420 -5.611 -12.784 1.00 85.69 114 VAL A O 1
ATOM 902 N N . MET A 1 115 ? -8.399 -4.597 -11.056 1.00 85.38 115 MET A N 1
ATOM 903 C CA . MET A 1 115 ? -7.548 -5.727 -10.666 1.00 85.38 115 MET A CA 1
ATOM 904 C C . MET A 1 115 ? -8.336 -6.923 -10.121 1.00 85.38 115 MET A C 1
ATOM 906 O O . MET A 1 115 ? -7.892 -8.060 -10.232 1.00 85.38 115 MET A O 1
ATOM 910 N N . GLY A 1 116 ? -9.535 -6.693 -9.578 1.00 76.38 116 GLY A N 1
ATOM 911 C CA . GLY A 1 116 ? -10.434 -7.743 -9.092 1.00 76.38 116 GLY A CA 1
ATOM 912 C C . GLY A 1 116 ? -11.287 -8.414 -10.176 1.00 76.38 116 GLY A C 1
ATOM 913 O O . GLY A 1 116 ? -12.138 -9.238 -9.845 1.00 76.38 116 GLY A O 1
ATOM 914 N N . SER A 1 117 ? -11.124 -8.057 -11.456 1.00 79.75 117 SER A N 1
ATOM 915 C CA . SER A 1 117 ? -11.798 -8.725 -12.585 1.00 79.75 117 SER A CA 1
ATOM 916 C C . SER A 1 117 ? -10.877 -9.636 -13.390 1.00 79.75 117 SER A C 1
ATOM 918 O O . SER A 1 117 ? -9.668 -9.614 -13.217 1.00 79.75 117 SER A O 1
ATOM 920 N N . GLY A 1 118 ? -11.453 -10.420 -14.310 1.00 86.94 118 GLY A N 1
ATOM 921 C CA . GLY A 1 118 ? -10.691 -11.052 -15.389 1.00 86.94 118 GLY A CA 1
ATOM 922 C C . GLY A 1 118 ? -10.102 -10.028 -16.371 1.00 86.94 118 GLY A C 1
ATOM 923 O O . GLY A 1 118 ? -10.609 -8.909 -16.489 1.00 86.94 118 GLY A O 1
ATOM 924 N N . ALA A 1 119 ? -9.054 -10.437 -17.088 1.00 94.06 119 ALA A N 1
ATOM 925 C CA . ALA A 1 119 ? -8.196 -9.567 -17.893 1.00 94.06 119 ALA A CA 1
ATOM 926 C C . ALA A 1 119 ? -8.940 -8.713 -18.938 1.00 94.06 119 ALA A C 1
ATOM 928 O O . ALA A 1 119 ? -8.689 -7.517 -19.047 1.00 94.06 119 ALA A O 1
ATOM 929 N N . GLU A 1 120 ? -9.891 -9.290 -19.677 1.00 96.12 120 GLU A N 1
ATOM 930 C CA . GLU A 1 120 ? -10.686 -8.550 -20.672 1.00 96.12 120 GLU A CA 1
ATOM 931 C C . GLU A 1 120 ? -11.459 -7.390 -20.036 1.00 96.12 120 GLU A C 1
ATOM 933 O O . GLU A 1 120 ? -11.283 -6.231 -20.410 1.00 96.12 120 GLU A O 1
ATOM 938 N N . LYS A 1 121 ? -12.214 -7.688 -18.977 1.00 91.69 121 LYS A N 1
ATOM 939 C CA . LYS A 1 121 ? -12.992 -6.692 -18.240 1.00 91.69 121 LYS A CA 1
ATOM 940 C C . LYS A 1 121 ? -12.108 -5.657 -17.542 1.00 91.69 121 LYS A C 1
ATOM 942 O O . LYS A 1 121 ? -12.516 -4.507 -17.404 1.00 91.69 121 LYS A O 1
ATOM 947 N N . ALA A 1 122 ? -10.907 -6.040 -17.111 1.00 92.12 122 ALA A N 1
ATOM 948 C CA . ALA A 1 122 ? -9.931 -5.112 -16.549 1.00 92.12 122 ALA A CA 1
ATOM 949 C C . ALA A 1 122 ? -9.498 -4.057 -17.585 1.00 92.12 122 ALA A C 1
ATOM 951 O O . ALA A 1 122 ? -9.441 -2.866 -17.268 1.00 92.12 122 ALA A O 1
ATOM 952 N N . ARG A 1 123 ? -9.257 -4.465 -18.838 1.00 97.44 123 ARG A N 1
ATOM 953 C CA . ARG A 1 123 ? -8.921 -3.542 -19.936 1.00 97.44 123 ARG A CA 1
ATOM 954 C C . ARG A 1 123 ? -10.091 -2.632 -20.301 1.00 97.44 123 ARG A C 1
ATOM 956 O O . ARG A 1 123 ? -9.886 -1.438 -20.500 1.00 97.44 123 ARG A O 1
ATOM 963 N N . ASP A 1 124 ? -11.311 -3.158 -20.334 1.00 96.56 124 ASP A N 1
ATOM 964 C CA . ASP A 1 124 ? -12.493 -2.345 -20.641 1.00 96.56 124 ASP A CA 1
ATOM 965 C C . ASP A 1 124 ? -12.797 -1.318 -19.546 1.00 96.56 124 ASP A C 1
ATOM 967 O O . ASP A 1 124 ? -13.087 -0.165 -19.853 1.00 96.56 124 ASP A O 1
ATOM 971 N N . ARG A 1 125 ? -12.637 -1.688 -18.269 1.00 89.50 125 ARG A N 1
ATOM 972 C CA . ARG A 1 125 ? -12.813 -0.765 -17.135 1.00 89.50 125 ARG A CA 1
ATOM 973 C C . ARG A 1 125 ? -11.822 0.396 -17.156 1.00 89.50 125 ARG A C 1
ATOM 975 O O . ARG A 1 125 ? -12.204 1.517 -16.847 1.00 89.50 125 ARG A O 1
ATOM 982 N N . GLN A 1 126 ? -10.567 0.159 -17.537 1.00 96.81 126 GLN A N 1
ATOM 983 C CA . GLN A 1 126 ? -9.580 1.241 -17.671 1.00 96.81 126 GLN A CA 1
ATOM 984 C C . GLN A 1 126 ? -9.983 2.242 -18.765 1.00 96.81 126 GLN A C 1
ATOM 986 O O . GLN A 1 126 ? -9.909 3.452 -18.544 1.00 96.81 126 GLN A O 1
ATOM 991 N N . LYS A 1 127 ? -10.508 1.752 -19.900 1.00 96.31 127 LYS A N 1
ATOM 992 C CA . LYS A 1 127 ? -11.078 2.609 -20.955 1.00 96.31 127 LYS A CA 1
ATOM 993 C C . LYS A 1 127 ? -12.304 3.380 -20.461 1.00 96.31 127 LYS A C 1
ATOM 995 O O . LYS A 1 127 ? -12.385 4.581 -20.688 1.00 96.31 127 LYS A O 1
ATOM 1000 N N . GLU A 1 128 ? -13.226 2.711 -19.764 1.00 94.38 128 GLU A N 1
ATOM 1001 C CA . GLU A 1 128 ? -14.429 3.320 -19.171 1.00 94.38 128 GLU A CA 1
ATOM 1002 C C . GLU A 1 128 ? -14.069 4.451 -18.198 1.00 94.38 128 GLU A C 1
ATOM 1004 O O . GLU A 1 128 ? -14.680 5.515 -18.217 1.00 94.38 128 GLU A O 1
ATOM 1009 N N . PHE A 1 129 ? -13.051 4.242 -17.362 1.00 89.81 129 PHE A N 1
ATOM 1010 C CA . PHE A 1 129 ? -12.605 5.238 -16.391 1.00 89.81 129 PHE A CA 1
ATOM 1011 C C . PHE A 1 129 ? -11.780 6.372 -17.008 1.00 89.81 129 PHE A C 1
ATOM 1013 O O . PHE A 1 129 ? -11.512 7.351 -16.309 1.00 89.81 129 PHE A O 1
ATOM 1020 N N . GLY A 1 130 ? -11.342 6.240 -18.266 1.00 95.00 130 GLY A N 1
ATOM 1021 C CA . GLY A 1 130 ? -10.412 7.172 -18.907 1.00 95.00 130 GLY A CA 1
ATOM 1022 C C . GLY A 1 130 ? -9.057 7.264 -18.194 1.00 95.00 130 GLY A C 1
ATOM 1023 O O . GLY A 1 130 ? -8.360 8.266 -18.331 1.00 95.00 130 GLY A O 1
ATOM 1024 N N . LYS A 1 131 ? -8.708 6.252 -17.387 1.00 93.75 131 LYS A N 1
ATOM 1025 C CA . LYS A 1 131 ? -7.477 6.186 -16.593 1.00 93.75 131 LYS A CA 1
ATOM 1026 C C . LYS A 1 131 ? -6.957 4.755 -16.537 1.00 93.75 131 LYS A C 1
ATOM 1028 O O . LYS A 1 131 ? -7.690 3.833 -16.175 1.00 93.75 131 LYS A O 1
ATOM 1033 N N . ASN A 1 132 ? -5.673 4.601 -16.835 1.00 97.06 132 ASN A N 1
ATOM 1034 C CA . ASN A 1 132 ? -4.967 3.328 -16.759 1.00 97.06 132 ASN A CA 1
ATOM 1035 C C . ASN A 1 132 ? -4.367 3.104 -15.366 1.00 97.06 132 ASN A C 1
ATOM 1037 O O . ASN A 1 132 ? -4.144 4.042 -14.600 1.00 97.06 132 ASN A O 1
ATOM 1041 N N . ILE A 1 133 ? -4.087 1.842 -15.055 1.00 98.00 133 ILE A N 1
ATOM 1042 C CA . ILE A 1 133 ? -3.289 1.454 -13.892 1.00 98.00 133 ILE A CA 1
ATOM 1043 C C . ILE A 1 133 ? -1.846 1.932 -14.090 1.00 98.00 133 ILE A C 1
ATOM 1045 O O . ILE A 1 133 ? -1.238 1.661 -15.125 1.00 98.00 133 ILE A O 1
ATOM 1049 N N . THR A 1 134 ? -1.300 2.583 -13.067 1.00 98.25 134 THR A N 1
ATOM 1050 C CA . THR A 1 134 ? 0.112 2.947 -12.924 1.00 98.25 134 THR A CA 1
ATOM 1051 C C . THR A 1 134 ? 0.797 1.965 -11.976 1.00 98.25 134 THR A C 1
ATOM 1053 O O . THR A 1 134 ? 0.208 1.545 -10.978 1.00 98.25 134 THR A O 1
ATOM 1056 N N . PHE A 1 135 ? 2.055 1.622 -12.256 1.00 98.50 135 PHE A N 1
ATOM 1057 C CA . PHE A 1 135 ? 2.908 0.871 -11.343 1.00 98.50 135 PHE A CA 1
ATOM 1058 C C . PHE A 1 135 ? 3.785 1.824 -10.523 1.00 98.50 135 PHE A C 1
ATOM 1060 O O . PHE A 1 135 ? 4.727 2.433 -11.033 1.00 98.50 135 PHE A O 1
ATOM 1067 N N . ILE A 1 136 ? 3.447 1.974 -9.242 1.00 98.25 136 ILE A N 1
ATOM 1068 C CA . ILE A 1 136 ? 4.149 2.824 -8.281 1.00 98.25 136 ILE A CA 1
ATOM 1069 C C . ILE A 1 136 ? 5.253 2.002 -7.608 1.00 98.25 136 ILE A C 1
ATOM 1071 O O . ILE A 1 136 ? 4.999 1.193 -6.718 1.00 98.25 136 ILE A O 1
ATOM 1075 N N . ILE A 1 137 ? 6.489 2.197 -8.050 1.00 98.31 137 ILE A N 1
ATOM 1076 C CA . ILE A 1 137 ? 7.637 1.343 -7.752 1.00 98.31 137 ILE A CA 1
ATOM 1077 C C . ILE A 1 137 ? 8.395 1.852 -6.522 1.00 98.31 137 ILE A C 1
ATOM 1079 O O . ILE A 1 137 ? 8.743 3.035 -6.427 1.00 98.31 137 ILE A O 1
ATOM 1083 N N . TYR A 1 138 ? 8.700 0.947 -5.588 1.00 97.75 138 TYR A N 1
ATOM 1084 C CA . TYR A 1 138 ? 9.349 1.292 -4.321 1.00 97.75 138 TYR A CA 1
ATOM 1085 C C . TYR A 1 138 ? 10.509 0.383 -3.901 1.00 97.75 138 TYR A C 1
ATOM 1087 O O . TYR A 1 138 ? 11.155 0.691 -2.900 1.00 97.75 138 TYR A O 1
ATOM 1095 N N . ASP A 1 139 ? 10.800 -0.716 -4.602 1.00 97.88 139 ASP A N 1
ATOM 1096 C CA . ASP A 1 139 ? 12.001 -1.529 -4.351 1.00 97.88 139 ASP A CA 1
ATOM 1097 C C . ASP A 1 139 ? 12.433 -2.331 -5.593 1.00 97.88 139 ASP A C 1
ATOM 1099 O O . ASP A 1 139 ? 11.676 -2.458 -6.556 1.00 97.88 139 ASP A O 1
ATOM 1103 N N . ILE A 1 140 ? 13.659 -2.856 -5.566 1.00 97.81 140 ILE A N 1
ATOM 1104 C CA . ILE A 1 140 ? 14.280 -3.613 -6.659 1.00 97.81 140 ILE A CA 1
ATOM 1105 C C . ILE A 1 140 ? 15.064 -4.821 -6.103 1.00 97.81 140 ILE A C 1
ATOM 1107 O O . ILE A 1 140 ? 16.264 -4.735 -5.857 1.00 97.81 140 ILE A O 1
ATOM 1111 N N . PRO A 1 141 ? 14.398 -5.952 -5.803 1.00 96.94 141 PRO A N 1
ATOM 1112 C CA . PRO A 1 141 ? 15.074 -7.119 -5.226 1.00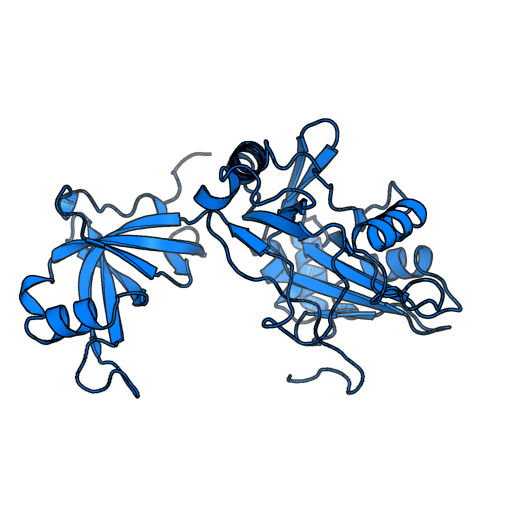 96.94 141 PRO A CA 1
ATOM 1113 C C . PRO A 1 141 ? 16.147 -7.748 -6.124 1.00 96.94 141 PRO A C 1
ATOM 1115 O O . PRO A 1 141 ? 17.101 -8.321 -5.609 1.00 96.94 141 PRO A O 1
ATOM 1118 N N . GLN A 1 142 ? 16.009 -7.638 -7.446 1.00 97.69 142 GLN A N 1
ATOM 1119 C CA . GLN A 1 142 ? 16.968 -8.175 -8.410 1.00 97.69 142 GLN A CA 1
ATOM 1120 C C . GLN A 1 142 ? 17.048 -7.245 -9.619 1.00 97.69 142 GLN A C 1
ATOM 1122 O O . GLN A 1 142 ? 16.020 -6.778 -10.112 1.00 97.69 142 GLN A O 1
ATOM 1127 N N . TRP A 1 143 ? 18.251 -6.973 -10.117 1.00 97.81 143 TRP A N 1
ATOM 1128 C CA . TRP A 1 143 ? 18.422 -6.132 -11.301 1.00 97.81 143 TRP A CA 1
ATOM 1129 C C . TRP A 1 143 ? 19.635 -6.549 -12.113 1.00 97.81 143 TRP A C 1
A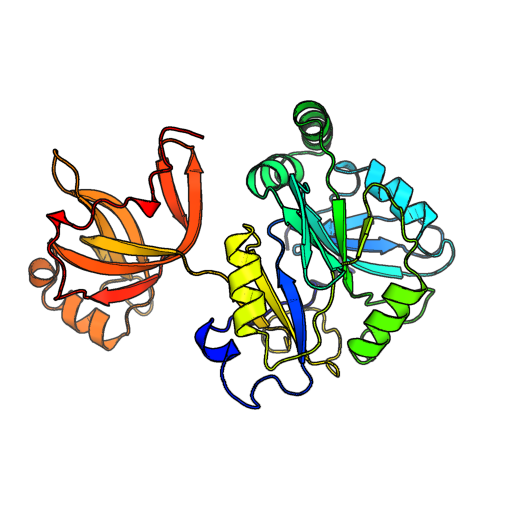TOM 1131 O O . TRP A 1 143 ? 20.739 -6.639 -11.573 1.00 97.81 143 TRP A O 1
ATOM 1141 N N . ASN A 1 144 ? 19.440 -6.728 -13.421 1.00 95.94 144 ASN A N 1
ATOM 1142 C CA . ASN A 1 144 ? 20.509 -7.044 -14.364 1.00 95.94 144 ASN A CA 1
ATOM 1143 C C . ASN A 1 144 ? 21.333 -8.264 -13.903 1.00 95.94 144 ASN A C 1
ATOM 1145 O O . ASN A 1 144 ? 22.556 -8.181 -13.762 1.00 95.94 144 ASN A O 1
ATOM 1149 N N . GLY A 1 145 ? 20.630 -9.345 -13.546 1.00 96.25 145 GLY A N 1
ATOM 1150 C CA . GLY A 1 145 ? 21.214 -10.625 -13.136 1.00 96.25 145 GLY A CA 1
ATOM 1151 C C . GLY A 1 145 ? 21.749 -10.640 -11.701 1.00 96.25 145 GLY A C 1
ATOM 1152 O O . GLY A 1 145 ? 22.062 -11.701 -11.165 1.00 96.25 145 GLY A O 1
ATOM 1153 N N . ARG A 1 146 ? 21.827 -9.483 -11.030 1.00 97.38 146 ARG A N 1
ATOM 1154 C CA . ARG A 1 146 ? 22.308 -9.379 -9.648 1.00 97.38 146 ARG A CA 1
ATOM 1155 C C . ARG A 1 146 ? 21.173 -9.509 -8.645 1.00 97.38 146 ARG A C 1
ATOM 1157 O O . ARG A 1 146 ? 20.236 -8.712 -8.673 1.00 97.38 146 ARG A O 1
ATOM 1164 N N . ASP A 1 147 ? 21.319 -10.446 -7.714 1.00 97.12 147 ASP A N 1
ATOM 1165 C CA . ASP A 1 147 ? 20.517 -10.507 -6.492 1.00 97.12 147 ASP A CA 1
ATOM 1166 C C . ASP A 1 147 ? 20.910 -9.356 -5.555 1.00 97.12 147 ASP A C 1
ATOM 1168 O O . ASP A 1 147 ? 22.065 -9.242 -5.138 1.00 97.12 147 ASP A O 1
ATOM 1172 N N . LEU A 1 148 ? 19.947 -8.486 -5.251 1.00 97.81 148 LEU A N 1
ATOM 1173 C CA . LEU A 1 148 ? 20.122 -7.329 -4.376 1.00 97.81 148 LEU A CA 1
ATOM 1174 C C . LEU A 1 148 ? 19.453 -7.542 -3.014 1.00 97.81 148 LEU A C 1
ATOM 1176 O O . LEU A 1 148 ? 19.492 -6.648 -2.170 1.00 97.81 148 LEU A O 1
ATOM 1180 N N . THR A 1 149 ? 18.835 -8.698 -2.757 1.00 95.81 149 THR A N 1
ATOM 1181 C CA . THR A 1 149 ? 18.089 -8.951 -1.514 1.00 95.81 149 THR A CA 1
ATOM 1182 C C . THR A 1 149 ? 18.963 -8.838 -0.266 1.00 95.81 149 THR A C 1
ATOM 1184 O O . THR A 1 149 ? 18.504 -8.334 0.761 1.00 95.81 149 THR A O 1
ATOM 1187 N N . GLY A 1 150 ? 20.239 -9.222 -0.384 1.00 95.38 150 GLY A N 1
ATOM 1188 C CA . GLY A 1 150 ? 21.273 -9.083 0.643 1.00 95.38 150 GLY A CA 1
ATOM 1189 C C . GLY A 1 150 ? 21.897 -7.686 0.764 1.00 95.38 150 GLY A C 1
ATOM 1190 O O . GLY A 1 150 ? 22.735 -7.481 1.640 1.00 95.38 150 GLY A O 1
ATOM 1191 N N . GLU A 1 151 ? 21.503 -6.720 -0.069 1.00 97.75 151 GLU A N 1
ATOM 1192 C CA . GLU A 1 151 ? 21.967 -5.332 0.016 1.00 97.75 151 GLU A CA 1
ATOM 1193 C C . GLU A 1 151 ? 21.051 -4.481 0.911 1.00 97.75 151 GLU A C 1
ATOM 1195 O O . GLU A 1 151 ? 19.849 -4.736 1.052 1.00 97.75 151 GLU A O 1
ATOM 1200 N N . HIS A 1 152 ? 21.606 -3.420 1.503 1.00 97.81 152 HIS A N 1
ATOM 1201 C CA . HIS A 1 152 ? 20.838 -2.462 2.295 1.00 97.81 152 HIS A CA 1
ATOM 1202 C C . HIS A 1 152 ? 19.753 -1.777 1.454 1.00 97.81 152 HIS A C 1
ATOM 1204 O O . HIS A 1 152 ? 19.964 -1.447 0.287 1.00 97.81 152 HIS A O 1
ATOM 1210 N N . PHE A 1 153 ? 18.605 -1.473 2.069 1.00 97.75 153 PHE A N 1
ATOM 1211 C CA . PHE A 1 153 ? 17.491 -0.787 1.403 1.00 97.75 153 PHE A CA 1
ATOM 1212 C C . PHE A 1 153 ? 17.920 0.492 0.676 1.00 97.75 153 PHE A C 1
ATOM 1214 O O . PHE A 1 153 ? 17.494 0.739 -0.450 1.00 97.75 153 PHE A O 1
ATOM 1221 N N . THR A 1 154 ? 18.793 1.295 1.282 1.00 97.94 154 THR A N 1
ATOM 1222 C CA . THR A 1 154 ? 19.305 2.512 0.635 1.00 97.94 154 THR A CA 1
ATOM 1223 C C . THR A 1 154 ? 20.120 2.234 -0.626 1.00 97.94 154 THR A C 1
ATOM 1225 O O . THR A 1 154 ? 20.031 3.016 -1.570 1.00 97.94 154 THR A O 1
ATOM 1228 N N . ASP A 1 155 ? 20.865 1.131 -0.690 1.00 98.31 155 ASP A N 1
ATOM 1229 C CA . ASP A 1 155 ? 21.647 0.757 -1.872 1.00 98.31 155 ASP A CA 1
ATOM 1230 C C . ASP A 1 155 ? 20.748 0.203 -2.980 1.00 98.31 155 ASP A C 1
ATOM 1232 O O . ASP A 1 155 ? 20.826 0.678 -4.116 1.00 98.31 155 ASP A O 1
ATOM 1236 N N . ARG A 1 156 ? 19.762 -0.637 -2.636 1.00 98.31 156 ARG A N 1
ATOM 1237 C CA . ARG A 1 156 ? 18.706 -1.040 -3.582 1.00 98.31 156 ARG A CA 1
ATOM 1238 C C . ARG A 1 156 ? 17.973 0.172 -4.156 1.00 98.31 156 ARG A C 1
ATOM 1240 O O . ARG A 1 156 ? 17.760 0.270 -5.362 1.00 98.31 156 ARG A O 1
ATOM 1247 N N . ARG A 1 157 ? 17.634 1.162 -3.322 1.00 97.94 157 ARG A N 1
ATOM 1248 C CA . ARG A 1 157 ? 16.955 2.384 -3.790 1.00 97.94 157 ARG A CA 1
ATOM 1249 C C . ARG A 1 157 ? 17.832 3.288 -4.639 1.00 97.94 157 ARG A C 1
ATOM 1251 O O . ARG A 1 157 ? 17.298 3.914 -5.554 1.00 97.94 157 ARG A O 1
ATOM 1258 N N . LYS A 1 158 ? 19.148 3.326 -4.413 1.00 97.94 158 LYS A N 1
ATOM 1259 C CA . LYS A 1 158 ? 20.084 3.982 -5.341 1.00 97.94 158 LYS A CA 1
ATOM 1260 C C . LYS A 1 158 ? 20.079 3.281 -6.699 1.00 97.94 158 LYS A C 1
ATOM 1262 O O . LYS A 1 158 ? 19.940 3.972 -7.704 1.00 97.94 158 LYS A O 1
ATOM 1267 N N . THR A 1 159 ? 20.155 1.949 -6.730 1.00 98.12 159 THR A N 1
ATOM 1268 C CA . THR A 1 159 ? 20.082 1.156 -7.970 1.00 98.12 159 THR A CA 1
ATOM 1269 C C . THR A 1 159 ? 18.772 1.401 -8.714 1.00 98.12 159 THR A C 1
ATOM 1271 O O . THR A 1 159 ? 18.779 1.709 -9.906 1.00 98.12 159 THR A O 1
ATOM 1274 N N . LEU A 1 160 ? 17.643 1.370 -8.004 1.00 97.88 160 LEU A N 1
ATOM 1275 C CA . LEU A 1 160 ? 16.337 1.680 -8.577 1.00 97.88 160 LEU A CA 1
ATOM 1276 C C . LEU A 1 160 ? 16.298 3.103 -9.139 1.00 97.88 160 LEU A C 1
ATOM 1278 O O . LEU A 1 160 ? 15.957 3.291 -10.295 1.00 97.88 160 LEU A O 1
ATOM 1282 N N . LYS A 1 161 ? 16.716 4.115 -8.375 1.00 96.25 161 LYS A N 1
ATOM 1283 C CA . LYS A 1 161 ? 16.710 5.505 -8.851 1.00 96.25 161 LYS A CA 1
ATOM 1284 C C . LYS A 1 161 ? 17.637 5.731 -10.051 1.00 96.25 161 LYS A C 1
ATOM 1286 O O . LYS A 1 161 ? 17.304 6.535 -10.912 1.00 96.25 161 LYS A O 1
ATOM 1291 N N . HIS A 1 162 ? 18.794 5.069 -10.091 1.00 95.88 162 HIS A N 1
ATOM 1292 C CA . HIS A 1 162 ? 19.756 5.196 -11.186 1.00 95.88 162 HIS A CA 1
ATOM 1293 C C . HIS A 1 162 ? 19.268 4.518 -12.470 1.00 95.88 162 HIS A C 1
ATOM 1295 O O . HIS A 1 162 ? 19.482 5.041 -13.557 1.00 95.88 162 HIS A O 1
ATOM 1301 N N . SER A 1 163 ? 18.602 3.370 -12.335 1.00 93.94 163 SER A N 1
ATOM 1302 C CA . SER A 1 163 ? 18.024 2.638 -13.464 1.00 93.94 163 SER A CA 1
ATOM 1303 C C . SER A 1 163 ? 16.703 3.228 -13.959 1.00 93.94 163 SER A C 1
ATOM 1305 O O . SER A 1 163 ? 16.328 2.996 -15.104 1.00 93.94 163 SER A O 1
ATOM 1307 N N . PHE A 1 164 ? 15.975 3.969 -13.119 1.00 91.19 164 PHE A N 1
ATOM 1308 C CA . PHE A 1 164 ? 14.636 4.453 -13.435 1.00 91.19 164 PHE A CA 1
ATOM 1309 C C . PHE A 1 164 ? 14.632 5.506 -14.550 1.00 91.19 164 PHE A C 1
ATOM 1311 O O . PHE A 1 164 ? 15.263 6.560 -14.443 1.00 91.19 164 PHE A O 1
ATOM 1318 N N . THR A 1 165 ? 13.846 5.260 -15.597 1.00 83.19 165 THR A N 1
ATOM 1319 C CA . THR A 1 165 ? 13.601 6.243 -16.655 1.00 83.19 165 THR A CA 1
ATOM 1320 C C . THR A 1 165 ? 12.482 7.197 -16.234 1.00 83.19 165 THR A C 1
ATOM 1322 O O . THR A 1 165 ? 11.304 6.843 -16.223 1.00 83.19 165 THR A O 1
ATOM 1325 N N . PHE A 1 166 ? 12.841 8.432 -15.881 1.00 74.06 166 PHE A N 1
ATOM 1326 C CA . PHE A 1 166 ? 11.862 9.478 -15.580 1.00 74.06 166 PHE A CA 1
ATOM 1327 C C . PHE A 1 166 ? 11.066 9.869 -16.836 1.00 74.06 166 PHE A C 1
ATOM 1329 O O . PHE A 1 166 ? 11.633 9.976 -17.920 1.00 74.06 166 PHE A O 1
ATOM 1336 N N . GLY A 1 167 ? 9.763 10.127 -16.679 1.00 70.69 167 GLY A N 1
ATOM 1337 C CA . GLY A 1 167 ? 8.882 10.559 -17.775 1.00 70.69 167 GLY A CA 1
ATOM 1338 C C . GLY A 1 167 ? 8.066 9.447 -18.441 1.00 70.69 167 GLY A C 1
ATOM 1339 O O . GLY A 1 167 ? 7.381 9.724 -19.420 1.00 70.69 167 GLY A O 1
ATOM 1340 N N . SER A 1 168 ? 8.113 8.222 -17.910 1.00 83.94 168 SER A N 1
ATOM 1341 C CA . SER A 1 168 ? 7.162 7.159 -18.256 1.00 83.94 168 SER A CA 1
ATOM 1342 C C . SER A 1 168 ? 5.713 7.591 -17.976 1.00 83.94 168 SER A C 1
ATOM 1344 O O . SER A 1 168 ? 5.447 8.371 -17.056 1.00 83.94 168 SER A O 1
ATOM 1346 N N . GLU A 1 169 ? 4.780 7.091 -18.789 1.00 88.81 169 GLU A N 1
ATOM 1347 C CA . GLU A 1 169 ? 3.356 7.411 -18.668 1.00 88.81 169 GLU A CA 1
ATOM 1348 C C . GLU A 1 169 ? 2.719 6.665 -17.487 1.00 88.81 169 GLU A C 1
ATOM 1350 O O . GLU A 1 169 ? 1.906 7.230 -16.746 1.00 88.81 169 GLU A O 1
ATOM 1355 N N . HIS A 1 170 ? 3.113 5.403 -17.281 1.00 95.69 170 HIS A N 1
ATOM 1356 C CA . HIS A 1 170 ? 2.482 4.522 -16.300 1.00 95.69 170 HIS A CA 1
ATOM 1357 C C . HIS A 1 170 ? 3.446 3.873 -15.295 1.00 95.69 170 HIS A C 1
ATOM 1359 O O . HIS A 1 170 ? 3.007 3.065 -14.477 1.00 95.69 170 HIS A O 1
ATOM 1365 N N . LEU A 1 171 ? 4.722 4.258 -15.260 1.00 97.44 171 LEU A N 1
ATOM 1366 C CA . LEU A 1 171 ? 5.660 3.918 -14.188 1.00 97.44 171 LEU A CA 1
ATOM 1367 C C . LEU A 1 171 ? 5.910 5.145 -13.312 1.00 97.44 171 LEU A C 1
ATOM 1369 O O . LEU A 1 171 ? 6.258 6.224 -13.791 1.00 97.44 171 LEU A O 1
ATOM 1373 N N . PHE A 1 172 ? 5.775 4.972 -12.001 1.00 97.06 172 PHE A N 1
ATOM 1374 C CA . PHE A 1 172 ? 5.938 6.056 -11.040 1.00 97.06 172 PHE A CA 1
ATOM 1375 C C . PHE A 1 172 ? 6.912 5.649 -9.939 1.00 97.06 172 PHE A C 1
ATOM 1377 O O . PHE A 1 172 ? 6.693 4.668 -9.239 1.00 97.06 172 PHE A O 1
ATOM 1384 N N . LEU A 1 173 ? 7.982 6.414 -9.736 1.00 97.44 173 LEU A N 1
ATOM 1385 C CA . LEU A 1 173 ? 8.914 6.160 -8.640 1.00 97.44 173 LEU A CA 1
ATOM 1386 C C . LEU A 1 173 ? 8.348 6.719 -7.327 1.00 97.44 173 LEU A C 1
ATOM 1388 O O . LEU A 1 173 ? 8.197 7.932 -7.193 1.00 97.44 173 LEU A O 1
ATOM 1392 N N . ASN A 1 174 ? 8.070 5.858 -6.343 1.00 97.75 174 ASN A N 1
ATOM 1393 C CA . ASN A 1 174 ? 7.542 6.297 -5.048 1.00 97.75 174 ASN A CA 1
ATOM 1394 C C . ASN A 1 174 ? 8.549 7.237 -4.346 1.00 97.75 174 ASN A C 1
ATOM 1396 O O . ASN A 1 174 ? 9.721 6.849 -4.220 1.00 97.75 174 ASN A O 1
ATOM 1400 N N . PRO A 1 175 ? 8.158 8.449 -3.900 1.00 97.50 175 PRO A N 1
ATOM 1401 C CA . PRO A 1 175 ? 9.080 9.365 -3.236 1.00 97.50 175 PRO A CA 1
ATOM 1402 C C . PRO A 1 175 ? 9.510 8.867 -1.852 1.00 97.50 175 PRO A C 1
ATOM 1404 O O . PRO A 1 175 ? 8.786 8.143 -1.172 1.00 97.50 175 PRO A O 1
ATOM 1407 N N . GLN A 1 176 ? 10.700 9.304 -1.432 1.00 97.94 176 GLN A N 1
ATOM 1408 C CA . GLN A 1 176 ? 11.277 9.011 -0.118 1.00 97.94 176 GLN A CA 1
ATOM 1409 C C . GLN A 1 176 ? 11.461 10.285 0.701 1.00 97.94 176 GLN A C 1
ATOM 1411 O O . GLN A 1 176 ? 11.939 11.297 0.175 1.00 97.94 176 GLN A O 1
ATOM 1416 N N . PHE A 1 177 ? 11.165 10.188 1.992 1.00 98.06 177 PHE A N 1
ATOM 1417 C CA . PHE A 1 177 ? 11.349 11.227 2.997 1.00 98.06 177 PHE A CA 1
ATOM 1418 C C . PHE A 1 177 ? 12.289 10.700 4.084 1.00 98.06 177 PHE A C 1
ATOM 1420 O O . PHE A 1 177 ? 12.061 9.637 4.660 1.00 98.06 177 PHE A O 1
ATOM 1427 N N . THR A 1 178 ? 13.386 11.416 4.323 1.00 96.81 178 THR A N 1
ATOM 1428 C CA . THR A 1 178 ? 14.535 10.917 5.102 1.00 96.81 178 THR A CA 1
ATOM 1429 C C . THR A 1 178 ? 14.737 11.640 6.429 1.00 96.81 178 THR A C 1
ATOM 1431 O O . THR A 1 178 ? 15.727 11.378 7.101 1.00 96.81 178 THR A O 1
ATOM 1434 N N . ASP A 1 179 ? 13.850 12.572 6.782 1.00 96.56 179 ASP A N 1
ATOM 1435 C CA . ASP A 1 179 ? 13.883 13.278 8.061 1.00 96.56 179 ASP A CA 1
ATOM 1436 C C . ASP A 1 179 ? 12.896 12.618 9.040 1.00 96.56 179 ASP A C 1
ATOM 1438 O O . ASP A 1 179 ? 11.695 12.902 8.974 1.00 96.56 179 ASP A O 1
ATOM 1442 N N . PRO A 1 180 ? 13.367 11.724 9.932 1.00 95.94 180 PRO A N 1
ATOM 1443 C CA . PRO A 1 180 ? 12.498 11.019 10.867 1.00 95.94 180 PRO A CA 1
ATOM 1444 C C . PRO A 1 180 ? 11.831 11.946 11.884 1.00 95.94 180 PRO A C 1
ATOM 1446 O O . PRO A 1 180 ? 10.787 11.586 12.422 1.00 95.94 180 PRO A O 1
ATOM 1449 N N . THR A 1 181 ? 12.372 13.150 12.118 1.00 96.50 181 THR A N 1
ATOM 1450 C CA . THR A 1 181 ? 11.769 14.126 13.042 1.00 96.50 181 THR A CA 1
ATOM 1451 C C . THR A 1 181 ? 10.469 14.721 12.502 1.00 96.50 181 THR A C 1
ATOM 1453 O O . THR A 1 181 ? 9.674 15.255 13.270 1.00 96.50 181 THR A O 1
ATOM 1456 N N . ARG A 1 182 ? 10.224 14.579 11.193 1.00 96.50 182 ARG A N 1
ATOM 1457 C CA . ARG A 1 182 ? 9.037 15.085 10.496 1.00 96.50 182 ARG A CA 1
ATOM 1458 C C . ARG A 1 182 ? 8.075 13.985 10.054 1.00 96.50 182 ARG A C 1
ATOM 1460 O O . ARG A 1 182 ? 7.157 14.260 9.291 1.00 96.50 182 ARG A O 1
ATOM 1467 N N . PHE A 1 183 ? 8.253 12.736 10.493 1.00 97.75 183 PHE A N 1
ATOM 1468 C CA . PHE A 1 183 ? 7.369 11.643 10.068 1.00 97.75 183 PHE A CA 1
ATOM 1469 C C . PHE A 1 183 ? 5.917 11.822 10.526 1.00 97.75 183 PHE A C 1
ATOM 1471 O O . PHE A 1 183 ? 5.023 11.435 9.778 1.00 97.75 183 PHE A O 1
ATOM 1478 N N . GLY A 1 184 ? 5.676 12.412 11.703 1.00 96.38 184 GLY A N 1
ATOM 1479 C CA . GLY A 1 184 ? 4.324 12.748 12.162 1.00 96.38 184 GLY A CA 1
ATOM 1480 C C . GLY A 1 184 ? 3.636 13.753 11.239 1.00 96.38 184 GLY A C 1
ATOM 1481 O O . GLY A 1 184 ? 2.589 13.443 10.682 1.00 96.38 184 GLY A O 1
ATOM 1482 N N . GLU A 1 185 ? 4.285 14.896 10.994 1.00 96.12 185 GLU A N 1
ATOM 1483 C CA . GLU A 1 185 ? 3.815 15.938 10.064 1.00 96.12 185 GLU A CA 1
ATOM 1484 C C . GLU A 1 185 ? 3.598 15.381 8.650 1.00 96.12 185 GLU A C 1
ATOM 1486 O O . GLU A 1 185 ? 2.545 15.579 8.054 1.00 96.12 185 GLU A O 1
ATOM 1491 N N . LEU A 1 186 ? 4.568 14.619 8.131 1.00 98.00 186 LEU A N 1
ATOM 1492 C CA . LEU A 1 186 ? 4.471 13.958 6.831 1.00 98.00 186 LEU A CA 1
ATOM 1493 C C . LEU A 1 186 ? 3.238 13.057 6.749 1.00 98.00 186 LEU A C 1
ATOM 1495 O O . LEU A 1 186 ? 2.545 13.066 5.736 1.00 98.00 186 LEU A O 1
ATOM 1499 N N . PHE A 1 187 ? 2.990 12.246 7.779 1.00 97.00 187 PHE A N 1
ATOM 1500 C CA . PHE A 1 187 ? 1.819 11.382 7.812 1.00 97.00 187 PHE A CA 1
ATOM 1501 C C . PHE A 1 187 ? 0.530 12.200 7.791 1.00 97.00 187 PHE A C 1
ATOM 1503 O O . PHE A 1 187 ? -0.350 11.876 6.999 1.00 97.00 187 PHE A O 1
ATOM 1510 N N . ASP A 1 188 ? 0.431 13.240 8.621 1.00 92.50 188 ASP A N 1
ATOM 1511 C CA . ASP A 1 188 ? -0.782 14.054 8.721 1.00 92.50 188 ASP A CA 1
ATOM 1512 C C . ASP A 1 188 ? -1.080 14.727 7.373 1.00 92.50 188 ASP A C 1
ATOM 1514 O O . ASP A 1 188 ? -2.175 14.567 6.842 1.00 92.50 188 ASP A O 1
ATOM 1518 N N . THR A 1 189 ? -0.072 15.336 6.736 1.00 94.31 189 THR A N 1
ATOM 1519 C CA . THR A 1 189 ? -0.215 15.930 5.397 1.00 94.31 189 THR A CA 1
ATOM 1520 C C . THR A 1 189 ? -0.603 14.900 4.335 1.00 94.31 189 THR A C 1
ATOM 1522 O O . THR A 1 189 ? -1.436 15.174 3.477 1.00 94.31 189 THR A O 1
ATOM 1525 N N . LEU A 1 190 ? -0.014 13.700 4.351 1.00 95.25 190 LEU A N 1
ATOM 1526 C CA . LEU A 1 190 ? -0.379 12.653 3.392 1.00 95.25 190 LEU A CA 1
ATOM 1527 C C . LEU A 1 190 ? -1.846 12.233 3.557 1.00 95.25 190 LEU A C 1
ATOM 1529 O O . LEU A 1 190 ? -2.551 12.101 2.559 1.00 95.25 190 LEU A O 1
ATOM 1533 N N . VAL A 1 191 ? -2.307 12.072 4.797 1.00 89.31 191 VAL A N 1
ATOM 1534 C CA . VAL A 1 191 ? -3.694 11.700 5.108 1.00 89.31 191 VAL A CA 1
ATOM 1535 C C . VAL A 1 191 ? -4.677 12.808 4.730 1.00 89.31 191 VAL A C 1
ATOM 1537 O O . VAL A 1 191 ? -5.725 12.506 4.169 1.00 89.31 191 VAL A O 1
ATOM 1540 N N . GLU A 1 192 ? -4.333 14.076 4.968 1.00 87.62 192 GLU A N 1
ATOM 1541 C CA . GLU A 1 192 ? -5.123 15.238 4.525 1.00 87.62 192 GLU A CA 1
ATOM 1542 C C . GLU A 1 192 ? -5.301 15.288 2.998 1.00 87.62 192 GLU A C 1
ATOM 1544 O O . GLU A 1 192 ? -6.296 15.814 2.506 1.00 87.62 192 GLU A O 1
ATOM 1549 N N . HIS A 1 193 ? -4.359 14.710 2.250 1.00 87.56 193 HIS A N 1
ATOM 1550 C CA . HIS A 1 193 ? -4.399 14.581 0.793 1.00 87.56 193 HIS A CA 1
ATOM 1551 C C . HIS A 1 193 ? -4.906 13.206 0.311 1.00 87.56 193 HIS A C 1
ATOM 1553 O O . HIS A 1 193 ? -4.571 12.777 -0.796 1.00 87.56 193 HIS A O 1
ATOM 1559 N N . ASP A 1 194 ? -5.695 12.499 1.126 1.00 84.06 194 ASP A N 1
ATOM 1560 C CA . ASP A 1 194 ? -6.295 11.193 0.810 1.00 84.06 194 ASP A CA 1
ATOM 1561 C C . ASP A 1 194 ? -5.279 10.079 0.476 1.00 84.06 194 ASP A C 1
ATOM 1563 O O . ASP A 1 194 ? -5.601 9.081 -0.177 1.00 84.06 194 ASP A O 1
ATOM 1567 N N . VAL A 1 195 ? -4.033 10.205 0.941 1.00 91.19 195 VAL A N 1
ATOM 1568 C CA . VAL A 1 195 ? -3.051 9.116 0.902 1.00 91.19 195 VAL A CA 1
ATOM 1569 C C . VAL A 1 195 ? -3.181 8.283 2.178 1.00 91.19 195 VAL A C 1
ATOM 1571 O O . VAL A 1 195 ? -3.252 8.803 3.286 1.00 91.19 195 VAL A O 1
ATOM 1574 N N . GLU A 1 196 ? -3.177 6.956 2.043 1.00 86.50 196 GLU A N 1
ATOM 1575 C CA . GLU A 1 196 ? -3.549 6.015 3.113 1.00 86.50 196 GLU A CA 1
ATOM 1576 C C . GLU A 1 196 ? -2.690 6.120 4.393 1.00 86.50 196 GLU A C 1
ATOM 1578 O O . GLU A 1 196 ? -3.104 5.712 5.485 1.00 86.50 196 GLU A O 1
ATOM 1583 N N . GLY A 1 197 ? -1.460 6.615 4.255 1.00 93.56 197 GLY A N 1
ATOM 1584 C CA . GLY A 1 197 ? -0.516 6.835 5.344 1.00 93.56 197 GLY A CA 1
ATOM 1585 C C . GLY A 1 197 ? 0.928 6.701 4.871 1.00 93.56 197 GLY A C 1
ATOM 1586 O O . GLY A 1 197 ? 1.263 7.085 3.750 1.00 93.56 197 GLY A O 1
ATOM 1587 N N . ILE A 1 198 ? 1.792 6.110 5.704 1.00 97.75 198 ILE A N 1
ATOM 1588 C CA . ILE A 1 198 ? 3.214 5.907 5.383 1.00 97.75 198 ILE A CA 1
ATOM 1589 C C . ILE A 1 198 ? 3.688 4.475 5.626 1.00 97.75 198 ILE A C 1
ATOM 1591 O O . ILE A 1 198 ? 3.217 3.762 6.518 1.00 97.75 198 ILE A O 1
ATOM 1595 N N . ILE A 1 199 ? 4.677 4.067 4.834 1.00 97.75 199 ILE A N 1
ATOM 1596 C CA . ILE A 1 199 ? 5.538 2.920 5.103 1.00 97.75 199 ILE A CA 1
ATOM 1597 C C . ILE A 1 199 ? 6.887 3.438 5.593 1.00 97.75 199 ILE A C 1
ATOM 1599 O O . ILE A 1 199 ? 7.530 4.240 4.925 1.00 97.75 199 ILE A O 1
ATOM 1603 N N . ILE A 1 200 ? 7.335 2.941 6.739 1.00 97.69 200 ILE A N 1
ATOM 1604 C CA . ILE A 1 200 ? 8.628 3.254 7.340 1.00 97.69 200 ILE A CA 1
ATOM 1605 C C . ILE A 1 200 ? 9.550 2.052 7.145 1.00 97.69 200 ILE A C 1
ATOM 1607 O O . ILE A 1 200 ? 9.213 0.926 7.528 1.00 97.69 200 ILE A O 1
ATOM 1611 N N . LYS A 1 201 ? 10.717 2.278 6.545 1.00 97.25 201 LYS A N 1
ATOM 1612 C CA . LYS A 1 201 ? 11.688 1.242 6.177 1.00 97.25 201 LYS A CA 1
ATOM 1613 C C . LYS A 1 201 ? 13.040 1.559 6.806 1.00 97.25 201 LYS A C 1
ATOM 1615 O O . LYS A 1 201 ? 13.518 2.685 6.704 1.00 97.25 201 LYS A O 1
ATOM 1620 N N . ASN A 1 202 ? 13.664 0.578 7.455 1.00 96.12 202 ASN A N 1
ATOM 1621 C CA . ASN A 1 202 ? 15.019 0.741 7.985 1.00 96.12 202 ASN A CA 1
ATOM 1622 C C . ASN A 1 202 ? 16.013 0.861 6.813 1.00 96.12 202 ASN A C 1
ATOM 1624 O O . ASN A 1 202 ? 16.026 -0.006 5.933 1.00 96.12 202 ASN A O 1
ATOM 1628 N N . ALA A 1 203 ? 16.849 1.902 6.807 1.00 97.19 203 ALA A N 1
ATOM 1629 C CA . ALA A 1 203 ? 17.796 2.208 5.733 1.00 97.19 203 ALA A CA 1
ATOM 1630 C C . ALA A 1 203 ? 18.796 1.076 5.428 1.00 97.19 203 ALA A C 1
ATOM 1632 O O . ALA A 1 203 ? 19.245 0.952 4.283 1.00 97.19 203 ALA A O 1
ATOM 1633 N N . THR A 1 204 ? 19.117 0.248 6.427 1.00 96.56 204 THR A N 1
ATOM 1634 C CA . THR A 1 204 ? 20.044 -0.889 6.322 1.00 96.56 204 THR A CA 1
ATOM 1635 C C . THR A 1 204 ? 19.332 -2.240 6.263 1.00 96.56 204 THR A C 1
ATOM 1637 O O . THR A 1 204 ? 19.978 -3.283 6.265 1.00 96.56 204 THR A O 1
ATOM 1640 N N . SER A 1 205 ? 17.997 -2.260 6.176 1.00 94.69 205 SER A N 1
ATOM 1641 C CA . SER A 1 205 ? 17.270 -3.526 6.072 1.00 94.69 205 SER A CA 1
ATOM 1642 C C . SER A 1 205 ? 17.486 -4.240 4.742 1.00 94.69 205 SER A C 1
ATOM 1644 O O . SER A 1 205 ? 17.461 -3.634 3.666 1.00 94.69 205 SER A O 1
ATOM 1646 N N . LEU A 1 206 ? 17.621 -5.558 4.837 1.00 95.12 206 LEU A N 1
ATOM 1647 C CA . LEU A 1 206 ? 17.634 -6.475 3.703 1.00 95.12 206 LEU A CA 1
ATOM 1648 C C . LEU A 1 206 ? 16.212 -6.709 3.180 1.00 95.12 206 LEU A C 1
ATOM 1650 O O . LEU A 1 206 ? 15.235 -6.496 3.908 1.00 95.12 206 LEU A O 1
ATOM 1654 N N . TYR A 1 207 ? 16.093 -7.144 1.927 1.00 94.25 207 TYR A N 1
ATOM 1655 C CA . TYR A 1 207 ? 14.819 -7.607 1.383 1.00 94.25 207 TYR A CA 1
ATOM 1656 C C . TYR A 1 207 ? 14.629 -9.078 1.749 1.00 94.25 207 TYR A C 1
ATOM 1658 O O . TYR A 1 207 ? 15.521 -9.893 1.537 1.00 94.25 207 TYR A O 1
ATOM 1666 N N . VAL A 1 208 ? 13.466 -9.432 2.295 1.00 89.38 208 VAL A N 1
ATOM 1667 C CA . VAL A 1 208 ? 13.183 -10.808 2.724 1.00 89.38 208 VAL A CA 1
ATOM 1668 C C . VAL A 1 208 ? 11.876 -11.278 2.106 1.00 89.38 208 VAL A C 1
ATOM 1670 O O . VAL A 1 208 ? 10.815 -10.712 2.378 1.00 89.38 208 VAL A O 1
ATOM 1673 N N . PHE A 1 209 ? 11.956 -12.332 1.299 1.00 82.75 209 PHE A N 1
ATOM 1674 C CA . PHE A 1 209 ? 10.785 -13.055 0.821 1.00 82.75 209 PHE A CA 1
ATOM 1675 C C . PHE A 1 209 ? 10.155 -13.901 1.949 1.00 82.75 209 PHE A C 1
ATOM 1677 O O . PHE A 1 209 ? 10.826 -14.286 2.902 1.00 82.75 209 PHE A O 1
ATOM 1684 N N . GLU A 1 210 ? 8.853 -14.178 1.854 1.00 69.12 210 GLU A N 1
ATOM 1685 C CA . GLU A 1 210 ? 8.100 -15.064 2.764 1.00 69.12 210 GLU A CA 1
ATOM 1686 C C . GLU A 1 210 ? 7.955 -14.616 4.242 1.00 69.12 210 GLU A C 1
ATOM 1688 O O . GLU A 1 210 ? 8.162 -15.370 5.192 1.00 69.12 210 GLU A O 1
ATOM 1693 N N . GLY A 1 211 ? 7.403 -13.417 4.465 1.00 55.78 211 GLY A N 1
ATOM 1694 C CA . GLY A 1 211 ? 6.468 -13.225 5.587 1.00 55.78 211 GLY A CA 1
ATOM 1695 C C . GLY A 1 211 ? 6.855 -12.284 6.740 1.00 55.78 211 GLY A C 1
ATOM 1696 O O . GLY A 1 211 ? 7.910 -11.660 6.797 1.00 55.78 211 GLY A O 1
ATOM 1697 N N . ARG A 1 212 ? 5.899 -12.124 7.673 1.00 48.00 212 ARG A N 1
ATOM 1698 C CA . ARG A 1 212 ? 5.871 -11.085 8.727 1.00 48.00 212 ARG A CA 1
ATOM 1699 C C . ARG A 1 212 ? 6.927 -11.157 9.844 1.00 48.00 212 ARG A C 1
ATOM 1701 O O . ARG A 1 212 ? 7.261 -10.069 10.321 1.00 48.00 212 ARG A O 1
ATOM 1708 N N . PRO A 1 213 ? 7.420 -12.317 10.334 1.00 55.25 213 PRO A N 1
ATOM 1709 C CA . PRO A 1 213 ? 8.310 -12.305 11.502 1.00 55.25 213 PRO A CA 1
ATOM 1710 C C . PRO A 1 213 ? 9.610 -11.538 11.213 1.00 55.25 213 PRO A C 1
ATOM 1712 O O . PRO A 1 213 ? 10.041 -10.723 12.034 1.00 55.25 213 PRO A O 1
ATOM 1715 N N . ASN A 1 214 ? 10.122 -11.673 9.988 1.00 61.66 214 ASN A N 1
ATOM 1716 C CA . ASN A 1 214 ? 11.376 -11.068 9.535 1.00 61.66 214 ASN A CA 1
ATOM 1717 C C . ASN A 1 214 ? 11.191 -9.689 8.875 1.00 61.66 214 ASN A C 1
ATOM 1719 O O . ASN A 1 214 ? 12.163 -9.053 8.481 1.00 61.66 214 ASN A O 1
ATOM 1723 N N . SER A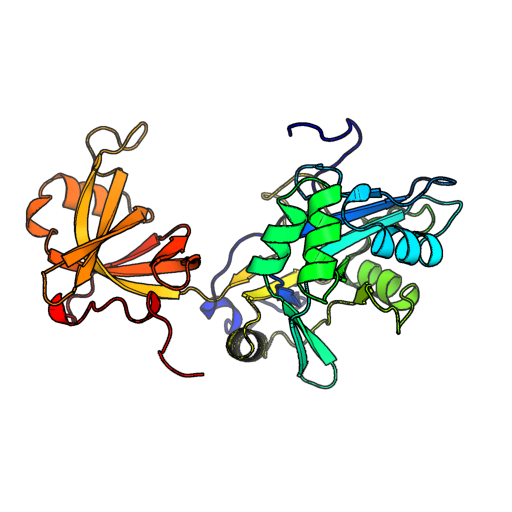 1 215 ? 9.952 -9.189 8.780 1.00 70.19 215 SER A N 1
ATOM 1724 C CA . SER A 1 215 ? 9.673 -7.858 8.235 1.00 70.19 215 SER A CA 1
ATOM 1725 C C . SER A 1 215 ? 10.276 -6.765 9.117 1.00 70.19 215 SER A C 1
ATOM 1727 O O . SER A 1 215 ? 9.961 -6.663 10.306 1.00 70.19 215 SER A O 1
ATOM 1729 N N . THR A 1 216 ? 11.044 -5.875 8.507 1.00 84.12 216 THR A N 1
ATOM 1730 C CA . THR A 1 216 ? 11.552 -4.629 9.107 1.00 84.12 216 THR A CA 1
ATOM 1731 C C . THR A 1 216 ? 10.810 -3.393 8.596 1.00 84.12 216 THR A C 1
ATOM 1733 O O . THR A 1 216 ? 11.122 -2.275 8.998 1.00 84.12 216 THR A O 1
ATOM 1736 N N . TRP A 1 217 ? 9.819 -3.583 7.720 1.00 91.69 217 TRP A N 1
ATOM 1737 C CA . TRP A 1 217 ? 8.946 -2.514 7.254 1.00 91.69 217 TRP A CA 1
ATOM 1738 C C . TRP A 1 217 ? 7.782 -2.341 8.217 1.00 91.69 217 TRP A C 1
ATOM 1740 O O . TRP A 1 217 ? 7.182 -3.324 8.668 1.00 91.69 217 TRP A O 1
ATOM 1750 N N . PHE A 1 218 ? 7.432 -1.094 8.495 1.00 93.38 218 PHE A N 1
ATOM 1751 C CA . PHE A 1 218 ? 6.301 -0.728 9.333 1.00 93.38 218 PHE A CA 1
ATOM 1752 C C . PHE A 1 218 ? 5.302 0.068 8.510 1.00 93.38 218 PHE A C 1
ATOM 1754 O O . PHE A 1 218 ? 5.687 0.964 7.773 1.00 93.38 218 PHE A O 1
ATOM 1761 N N . LYS A 1 219 ? 4.018 -0.249 8.631 1.00 89.31 219 LYS A N 1
ATOM 1762 C CA . LYS A 1 219 ? 2.939 0.564 8.072 1.00 89.31 219 LYS A CA 1
ATOM 1763 C C . LYS A 1 219 ? 2.263 1.356 9.182 1.00 89.31 219 LYS A C 1
ATOM 1765 O O . LYS A 1 219 ? 1.965 0.789 10.239 1.00 89.31 219 LYS A O 1
ATOM 1770 N N . VAL A 1 220 ? 1.978 2.617 8.890 1.00 92.12 220 VAL A N 1
ATOM 1771 C CA . VAL A 1 220 ? 1.108 3.495 9.674 1.00 92.12 220 VAL A CA 1
ATOM 1772 C C . VAL A 1 220 ? 0.005 3.957 8.745 1.00 92.12 220 VAL A C 1
ATOM 1774 O O . VAL A 1 220 ? 0.288 4.394 7.633 1.00 92.12 220 VAL A O 1
ATOM 1777 N N . LYS A 1 221 ? -1.242 3.801 9.176 1.00 84.56 221 LYS A N 1
ATOM 1778 C CA . LYS A 1 221 ? -2.426 4.218 8.424 1.00 84.56 221 LYS A CA 1
ATOM 1779 C C . LYS A 1 221 ? -3.249 5.165 9.275 1.00 84.56 221 LYS A C 1
ATOM 1781 O O . LYS A 1 221 ? -3.231 5.016 10.501 1.00 84.56 221 LYS A O 1
ATOM 1786 N N . ALA A 1 222 ? -3.998 6.058 8.637 1.00 77.44 222 ALA A N 1
ATOM 1787 C CA . ALA A 1 222 ? -5.078 6.751 9.324 1.00 77.44 222 ALA A CA 1
ATOM 1788 C C . ALA A 1 222 ? -6.070 5.706 9.842 1.00 77.44 222 ALA A C 1
ATOM 1790 O O . ALA A 1 222 ? -6.545 4.854 9.090 1.00 77.44 222 ALA A O 1
ATOM 1791 N N . ALA A 1 223 ? -6.323 5.715 11.146 1.00 70.25 223 ALA A N 1
ATOM 1792 C CA . ALA A 1 223 ? -7.418 4.947 11.704 1.00 70.25 223 ALA A CA 1
ATOM 1793 C C . ALA A 1 223 ? -8.676 5.807 11.596 1.00 70.25 223 ALA A C 1
ATOM 1795 O O . ALA A 1 223 ? -8.689 6.929 12.092 1.00 70.25 223 ALA A O 1
ATOM 1796 N N . VAL A 1 224 ? -9.731 5.283 10.977 1.00 72.62 224 VAL A N 1
ATOM 1797 C CA . VAL A 1 224 ? -11.055 5.900 11.075 1.00 72.62 224 VAL A CA 1
ATOM 1798 C C . VAL A 1 224 ? -11.632 5.470 12.411 1.00 72.62 224 VAL A C 1
ATOM 1800 O O . VAL A 1 224 ? -11.984 4.297 12.572 1.00 72.62 224 VAL A O 1
ATOM 1803 N N . THR A 1 225 ? -11.680 6.377 13.379 1.00 75.81 225 THR A N 1
ATOM 1804 C CA . THR A 1 225 ? -12.418 6.146 14.618 1.00 75.81 225 THR A CA 1
ATOM 1805 C C . THR A 1 225 ? -13.865 6.573 14.444 1.00 75.81 225 THR A C 1
ATOM 1807 O O . THR A 1 225 ? -14.168 7.500 13.702 1.00 75.81 225 THR A O 1
ATOM 1810 N N . MET A 1 226 ? -14.770 5.840 15.075 1.00 86.25 226 MET A N 1
ATOM 1811 C CA . MET A 1 226 ? -16.191 6.148 15.108 1.00 86.25 226 MET A CA 1
ATOM 1812 C C . MET A 1 226 ? -16.722 5.808 16.489 1.00 86.25 226 MET A C 1
ATOM 1814 O O . MET A 1 226 ? -16.431 4.730 17.017 1.00 86.25 226 MET A O 1
ATOM 1818 N N . ASP A 1 227 ? -17.559 6.685 17.025 1.00 85.00 227 ASP A N 1
ATOM 1819 C CA . ASP A 1 227 ? -18.313 6.399 18.236 1.00 85.00 227 ASP A CA 1
ATOM 1820 C C . ASP A 1 227 ? -19.653 5.769 17.859 1.00 85.00 227 ASP A C 1
ATOM 1822 O O . ASP A 1 227 ? -20.448 6.337 17.110 1.00 85.00 227 ASP A O 1
ATOM 1826 N N . MET A 1 228 ? -19.884 4.563 18.363 1.00 94.31 228 MET A N 1
ATOM 1827 C CA . MET A 1 228 ? -21.028 3.723 18.027 1.00 94.31 228 MET A CA 1
ATOM 1828 C C . MET A 1 228 ? -21.724 3.253 19.301 1.00 94.31 228 MET A C 1
ATOM 1830 O O . MET A 1 228 ? -21.128 3.199 20.375 1.00 94.31 228 MET A O 1
ATOM 1834 N N . VAL A 1 229 ? -22.989 2.875 19.183 1.00 96.19 229 VAL A N 1
ATOM 1835 C CA . VAL A 1 229 ? -23.773 2.314 20.286 1.00 96.19 229 VAL A CA 1
ATOM 1836 C C . VAL A 1 229 ? -23.633 0.798 20.273 1.00 96.19 229 VAL A C 1
ATOM 1838 O O . VAL A 1 229 ? -23.771 0.181 19.217 1.00 96.19 229 VAL A O 1
ATOM 1841 N N . VAL A 1 230 ? -23.384 0.181 21.427 1.00 97.12 230 VAL A N 1
ATOM 1842 C CA . VAL A 1 230 ? -23.391 -1.282 21.561 1.00 97.12 230 VAL A CA 1
ATOM 1843 C C . VAL A 1 230 ? -24.809 -1.803 21.340 1.00 97.12 230 VAL A C 1
ATOM 1845 O O . VAL A 1 230 ? -25.721 -1.471 22.095 1.00 97.12 230 VAL A O 1
ATOM 1848 N N . THR A 1 231 ? -24.996 -2.642 20.323 1.00 97.12 231 THR A N 1
ATOM 1849 C CA . THR A 1 231 ? -26.300 -3.238 19.983 1.00 97.12 231 THR A CA 1
ATOM 1850 C C . THR A 1 231 ? -26.434 -4.680 20.456 1.00 97.12 231 THR A C 1
ATOM 1852 O O . THR A 1 231 ? -27.542 -5.203 20.496 1.00 97.12 231 THR A O 1
ATOM 1855 N N . GLY A 1 232 ? -25.321 -5.339 20.784 1.00 97.31 232 GLY A N 1
ATOM 1856 C CA . GLY A 1 232 ? -25.320 -6.743 21.177 1.00 97.31 232 GLY A CA 1
ATOM 1857 C C . GLY A 1 232 ? -23.936 -7.376 21.123 1.00 97.31 232 GLY A C 1
ATOM 1858 O O . GLY A 1 232 ? -22.912 -6.690 21.083 1.00 97.31 232 GLY A O 1
ATOM 1859 N N . PHE A 1 233 ? -23.909 -8.708 21.106 1.00 97.44 233 PHE A N 1
ATOM 1860 C CA . PHE A 1 233 ? -22.685 -9.500 21.131 1.00 97.44 233 PHE A CA 1
ATOM 1861 C C . PHE A 1 233 ? -22.845 -10.792 20.332 1.00 97.44 233 PHE A C 1
ATOM 1863 O O . PHE A 1 233 ? -23.885 -11.443 20.400 1.00 97.44 233 PHE A O 1
ATOM 1870 N N . THR A 1 234 ? -21.777 -11.212 19.654 1.00 96.38 234 THR A N 1
ATOM 1871 C CA . THR A 1 234 ? -21.686 -12.553 19.064 1.00 96.38 234 THR A CA 1
ATOM 1872 C C . THR A 1 234 ? -20.897 -13.477 19.997 1.00 96.38 234 THR A C 1
ATOM 1874 O O . THR A 1 234 ? -19.827 -13.091 20.483 1.00 96.38 234 THR A O 1
ATOM 1877 N N . ASP A 1 235 ? -21.368 -14.711 20.194 1.00 96.44 235 ASP A N 1
ATOM 1878 C CA . ASP A 1 235 ? -20.662 -15.730 20.980 1.00 96.44 235 ASP A CA 1
ATOM 1879 C C . ASP A 1 235 ? -19.304 -16.106 20.368 1.00 96.44 235 ASP A C 1
ATOM 1881 O O . ASP A 1 235 ? -19.109 -16.139 19.148 1.00 96.44 235 ASP A O 1
ATOM 1885 N N . GLY A 1 236 ? -18.331 -16.349 21.241 1.00 93.94 236 GLY A N 1
ATOM 1886 C CA . GLY A 1 236 ? -16.984 -16.751 20.877 1.00 93.94 236 GLY A CA 1
ATOM 1887 C C . GLY A 1 236 ? -16.887 -18.232 20.537 1.00 93.94 236 GLY A C 1
ATOM 1888 O O . GLY A 1 236 ? -17.670 -19.062 20.989 1.00 93.94 236 GLY A O 1
ATOM 1889 N N . THR A 1 237 ? -15.881 -18.566 19.735 1.00 92.69 237 THR A N 1
ATOM 1890 C CA . THR A 1 237 ? -15.544 -19.945 19.374 1.00 92.69 237 THR A CA 1
ATOM 1891 C C . THR A 1 237 ? -14.088 -20.242 19.731 1.00 92.69 237 THR A C 1
ATOM 1893 O O . THR A 1 237 ? -13.268 -19.330 19.905 1.00 92.69 237 THR A O 1
ATOM 1896 N N . GLY A 1 238 ? -13.742 -21.526 19.860 1.00 93.69 238 GLY A N 1
ATOM 1897 C CA . GLY A 1 238 ? -12.384 -21.958 20.190 1.00 93.69 238 GLY A CA 1
ATOM 1898 C C . GLY A 1 238 ? -11.943 -21.430 21.556 1.00 93.69 238 GLY A C 1
ATOM 1899 O O . GLY A 1 238 ? -12.588 -21.693 22.562 1.00 93.69 238 GLY A O 1
ATOM 1900 N N . LYS A 1 239 ? -10.868 -20.632 21.603 1.00 91.06 239 LYS A N 1
ATOM 1901 C CA . LYS A 1 239 ? -10.351 -20.082 22.872 1.00 91.06 239 LYS A CA 1
ATOM 1902 C C . LYS A 1 239 ? -11.325 -19.157 23.618 1.00 91.06 239 LYS A C 1
ATOM 1904 O O . LYS A 1 239 ? -11.054 -18.813 24.761 1.00 91.06 239 LYS A O 1
ATOM 1909 N N . TYR A 1 240 ? -12.392 -18.712 22.953 1.00 91.50 240 TYR A N 1
ATOM 1910 C CA . TYR A 1 240 ? -13.417 -17.829 23.514 1.00 91.50 240 TYR A CA 1
ATOM 1911 C C . TYR A 1 240 ? -14.781 -18.515 23.657 1.00 91.50 240 TYR A C 1
ATOM 1913 O O . TYR A 1 240 ? -15.790 -17.831 23.796 1.00 91.50 240 TYR A O 1
ATOM 1921 N N . GLU A 1 241 ? -14.838 -19.845 23.595 1.00 94.12 241 GLU A N 1
ATOM 1922 C CA . GLU A 1 241 ? -16.072 -20.589 23.852 1.00 94.12 241 GLU A CA 1
ATOM 1923 C C . GLU A 1 241 ? -16.603 -20.301 25.269 1.00 94.12 241 GLU A C 1
ATOM 1925 O O . GLU A 1 241 ? -15.841 -20.251 26.234 1.00 94.12 241 GLU A O 1
ATOM 1930 N N . GLY A 1 242 ? -17.909 -20.038 25.382 1.00 92.31 242 GLY A N 1
ATOM 1931 C CA . GLY A 1 242 ? -18.542 -19.586 26.629 1.00 92.31 242 GLY A CA 1
ATOM 1932 C C . GLY A 1 242 ? -18.334 -18.101 26.965 1.00 92.31 242 GLY A C 1
ATOM 1933 O O . GLY A 1 242 ? -18.830 -17.639 27.988 1.00 92.31 242 GLY A O 1
ATOM 1934 N N . MET A 1 243 ? -17.640 -17.338 26.115 1.00 95.19 243 MET A N 1
ATOM 1935 C CA . MET A 1 243 ? -17.424 -15.895 26.263 1.00 95.19 243 MET A CA 1
ATOM 1936 C C . MET A 1 243 ? -17.860 -15.140 25.002 1.00 95.19 243 MET A C 1
ATOM 1938 O O . MET A 1 243 ? -18.127 -15.726 23.955 1.00 95.19 243 MET A O 1
ATOM 1942 N N . ILE A 1 244 ? -17.890 -13.811 25.068 1.00 94.00 244 ILE A N 1
ATOM 1943 C CA . ILE A 1 244 ? -18.118 -12.948 23.905 1.00 94.00 244 ILE A CA 1
ATOM 1944 C C . ILE A 1 244 ? -16.952 -13.063 22.914 1.00 94.00 244 ILE A C 1
ATOM 1946 O O . ILE A 1 244 ? -15.785 -12.832 23.254 1.00 94.00 244 ILE A O 1
ATOM 1950 N N . GLY A 1 245 ? -17.283 -13.338 21.651 1.00 93.31 245 GLY A N 1
ATOM 1951 C CA . GLY A 1 245 ? -16.369 -13.370 20.511 1.00 93.31 245 GLY A CA 1
ATOM 1952 C C . GLY A 1 245 ? -16.211 -12.012 19.830 1.00 93.31 245 GLY A C 1
ATOM 1953 O O . GLY A 1 245 ? -15.087 -11.610 19.505 1.00 93.31 245 GLY A O 1
ATOM 1954 N N . ALA A 1 246 ? -17.306 -11.272 19.679 1.00 96.19 246 ALA A N 1
ATOM 1955 C CA . ALA A 1 246 ? -17.320 -9.939 19.081 1.00 96.19 246 ALA A CA 1
ATOM 1956 C C . ALA A 1 246 ? -18.375 -9.044 19.739 1.00 96.19 246 ALA A C 1
ATOM 1958 O O . ALA A 1 246 ? -19.425 -9.530 20.155 1.00 96.19 246 ALA A O 1
ATOM 1959 N N . LEU A 1 247 ? -18.092 -7.744 19.798 1.00 97.06 247 LEU A N 1
ATOM 1960 C CA . LEU A 1 247 ? -19.056 -6.717 20.186 1.00 97.06 247 LEU A CA 1
ATOM 1961 C C . LEU A 1 247 ? -19.777 -6.230 18.929 1.00 97.06 247 LEU A C 1
ATOM 1963 O O . LEU A 1 247 ? -19.126 -5.927 17.931 1.00 97.06 247 LEU A O 1
ATOM 1967 N N . GLU A 1 248 ? -21.101 -6.162 18.966 1.00 97.81 248 GLU A N 1
ATOM 1968 C CA . GLU A 1 248 ? -21.932 -5.632 17.885 1.00 97.81 248 GLU A CA 1
ATOM 1969 C C . GLU A 1 248 ? -22.269 -4.172 18.155 1.00 97.81 248 GLU A C 1
ATOM 1971 O O . GLU A 1 248 ? -22.515 -3.781 19.298 1.00 97.81 248 GLU A O 1
ATOM 1976 N N . PHE A 1 249 ? -22.252 -3.360 17.106 1.00 96.25 249 PHE A N 1
ATOM 1977 C CA . PHE A 1 249 ? -22.429 -1.926 17.229 1.00 96.25 249 PHE A CA 1
ATOM 1978 C C . PHE A 1 249 ? -23.263 -1.345 16.088 1.00 96.25 249 PHE A C 1
ATOM 1980 O O . PHE A 1 249 ? -23.309 -1.869 14.967 1.00 96.25 249 PHE A O 1
ATOM 1987 N N . GLY A 1 250 ? -23.899 -0.217 16.381 1.00 94.75 250 GLY A N 1
ATOM 1988 C CA . GLY A 1 250 ? -24.752 0.514 15.463 1.00 94.75 250 GLY A CA 1
ATOM 1989 C C . GLY A 1 250 ? -24.641 2.021 15.631 1.00 94.75 250 GLY A C 1
ATOM 1990 O O . GLY A 1 250 ? -24.078 2.517 16.605 1.00 94.75 250 GLY A O 1
ATOM 1991 N N . ARG A 1 251 ? -25.201 2.748 14.667 1.00 92.31 251 ARG A N 1
ATOM 1992 C CA . ARG A 1 251 ? -25.334 4.206 14.728 1.00 92.31 251 ARG A CA 1
ATOM 1993 C C . ARG A 1 251 ? -26.736 4.586 15.176 1.00 92.31 251 ARG A C 1
ATOM 1995 O O . ARG A 1 251 ? -27.696 3.888 14.856 1.00 92.31 251 ARG A O 1
ATOM 2002 N N . TYR A 1 252 ? -26.862 5.711 15.853 1.00 86.56 252 TYR A N 1
ATOM 2003 C CA . TYR A 1 252 ? -28.142 6.289 16.217 1.00 86.56 252 TYR A CA 1
ATOM 2004 C C . TYR A 1 252 ? -28.785 6.998 15.018 1.00 86.56 252 TYR A C 1
ATOM 2006 O O . TYR A 1 252 ? -28.114 7.670 14.231 1.00 86.56 252 TYR A O 1
ATOM 2014 N N . THR A 1 253 ? -30.091 6.814 14.859 1.00 84.81 253 THR A N 1
ATOM 2015 C CA . THR A 1 253 ? -30.934 7.444 13.836 1.00 84.81 253 THR A CA 1
ATOM 2016 C C . THR A 1 253 ? -32.267 7.856 14.459 1.00 84.81 253 THR A C 1
ATOM 2018 O O . THR A 1 253 ? -32.559 7.467 15.590 1.00 84.81 253 THR A O 1
ATOM 2021 N N . ASP A 1 254 ? -33.096 8.593 13.720 1.00 78.25 254 ASP A N 1
ATOM 2022 C CA . ASP A 1 254 ? -34.432 8.988 14.190 1.00 78.25 254 ASP A CA 1
ATOM 2023 C C . ASP A 1 254 ? -35.333 7.773 14.498 1.00 78.25 254 ASP A C 1
ATOM 2025 O O . ASP A 1 254 ? -36.185 7.845 15.381 1.00 78.25 254 ASP A O 1
ATOM 2029 N N . ASP A 1 255 ? -35.088 6.633 13.839 1.00 86.12 255 ASP A N 1
ATOM 2030 C CA . ASP A 1 255 ? -35.801 5.363 14.043 1.00 86.12 255 ASP A CA 1
ATOM 2031 C C . ASP A 1 255 ? -35.160 4.471 15.134 1.00 86.12 255 ASP A C 1
ATOM 2033 O O . ASP A 1 255 ? -35.538 3.310 15.309 1.00 86.12 255 ASP A O 1
ATOM 2037 N N . GLY A 1 256 ? -34.169 4.991 15.868 1.00 88.81 256 GLY A N 1
ATOM 2038 C CA . GLY A 1 256 ? -33.389 4.266 16.875 1.00 88.81 256 GLY A CA 1
ATOM 2039 C C . GLY A 1 256 ? -32.013 3.814 16.375 1.00 88.81 256 GLY A C 1
ATOM 2040 O O . GLY A 1 256 ? -31.471 4.340 15.400 1.00 88.81 256 GLY A O 1
ATOM 2041 N N . VAL A 1 257 ? -31.400 2.851 17.071 1.00 92.06 257 VAL A N 1
ATOM 2042 C CA . VAL A 1 257 ? -30.041 2.381 16.752 1.00 92.06 257 VAL A CA 1
ATOM 2043 C C . VAL A 1 257 ? -30.075 1.373 15.603 1.00 92.06 257 VAL A C 1
ATOM 2045 O O . VAL A 1 257 ? -30.627 0.282 15.728 1.00 92.06 257 VAL A O 1
ATOM 2048 N N . VAL A 1 258 ? -29.430 1.719 14.490 1.00 92.19 258 VAL A N 1
ATOM 2049 C CA . VAL A 1 258 ? -29.294 0.866 13.305 1.00 92.19 258 VAL A CA 1
ATOM 2050 C C . VAL A 1 258 ? -27.966 0.126 13.356 1.00 92.19 258 VAL A C 1
ATOM 2052 O O . VAL A 1 258 ? -26.905 0.749 13.411 1.00 92.19 258 VAL A O 1
ATOM 2055 N N . TYR A 1 259 ? -28.023 -1.204 13.291 1.00 93.38 259 TYR A N 1
ATOM 2056 C CA . TYR A 1 259 ? -26.846 -2.070 13.229 1.00 93.38 259 TYR A CA 1
ATOM 2057 C C . TYR A 1 259 ? -25.906 -1.676 12.080 1.00 93.38 259 TYR A C 1
ATOM 2059 O O . TYR A 1 259 ? -26.334 -1.523 10.936 1.00 93.38 259 TYR A O 1
ATOM 2067 N N . VAL A 1 260 ? -24.613 -1.559 12.383 1.00 92.00 260 VAL A N 1
ATOM 2068 C CA . VAL A 1 260 ? -23.560 -1.244 11.404 1.00 92.00 260 VAL A CA 1
ATOM 2069 C C . VAL A 1 260 ? -22.619 -2.429 11.223 1.00 92.00 260 VAL A C 1
ATOM 2071 O O . VAL A 1 260 ? -22.199 -2.726 10.103 1.00 92.00 260 VAL A O 1
ATOM 2074 N N . GLY A 1 261 ? -22.253 -3.108 12.309 1.00 93.06 261 GLY A N 1
ATOM 2075 C CA . GLY A 1 261 ? -21.297 -4.198 12.232 1.00 93.06 261 GLY A CA 1
ATOM 2076 C C . GLY A 1 261 ? -20.904 -4.758 13.588 1.00 93.06 261 GLY A C 1
ATOM 2077 O O . GLY A 1 261 ? -21.582 -4.581 14.595 1.00 93.06 261 GLY A O 1
ATOM 2078 N N . ARG A 1 262 ? -19.774 -5.463 13.600 1.00 95.81 262 ARG A N 1
ATOM 2079 C CA . ARG A 1 262 ? -19.203 -6.071 14.803 1.00 95.81 262 ARG A CA 1
ATOM 2080 C C . ARG A 1 262 ? -17.695 -5.922 14.832 1.00 95.81 262 ARG A C 1
ATOM 2082 O O . ARG A 1 262 ? -17.060 -6.017 13.781 1.00 95.81 262 ARG A O 1
ATOM 2089 N N . CYS A 1 263 ? -17.120 -5.714 16.009 1.00 93.81 263 CYS A N 1
ATOM 2090 C CA . CYS A 1 263 ? -15.693 -5.508 16.207 1.00 93.81 263 CYS A CA 1
ATOM 2091 C C . CYS A 1 263 ? -15.072 -6.566 17.126 1.00 93.81 263 CYS A C 1
ATOM 2093 O O . CYS A 1 263 ? -15.729 -7.231 17.928 1.00 93.81 263 CYS A O 1
ATOM 2095 N N . SER A 1 264 ? -13.761 -6.728 16.965 1.00 91.50 264 SER A N 1
ATOM 2096 C CA . SER A 1 264 ? -12.906 -7.516 17.861 1.00 91.50 264 SER A CA 1
ATOM 2097 C C . SER A 1 264 ? -11.996 -6.572 18.658 1.00 91.50 264 SER A C 1
ATOM 2099 O O . SER A 1 264 ? -12.188 -5.367 18.608 1.00 91.50 264 SER A O 1
ATOM 2101 N N . GLY A 1 265 ? -10.986 -7.070 19.374 1.00 86.94 265 GLY A N 1
ATOM 2102 C CA . GLY A 1 265 ? -9.964 -6.205 19.993 1.00 86.94 265 GLY A CA 1
ATOM 2103 C C . GLY A 1 265 ? -10.133 -5.910 21.485 1.00 86.94 265 GLY A C 1
ATOM 2104 O O . GLY A 1 265 ? -9.222 -5.337 22.071 1.00 86.94 265 GLY A O 1
ATOM 2105 N N . MET A 1 266 ? -11.212 -6.364 22.131 1.00 92.50 266 MET A N 1
ATOM 2106 C CA . MET A 1 266 ? -11.293 -6.336 23.597 1.00 92.50 266 MET A CA 1
ATOM 2107 C C . MET A 1 266 ? -10.248 -7.263 24.231 1.00 92.50 266 MET A C 1
ATOM 2109 O O . MET A 1 266 ? -9.977 -8.353 23.706 1.00 92.50 266 MET A O 1
ATOM 2113 N N . THR A 1 267 ? -9.722 -6.851 25.386 1.00 85.69 267 THR A N 1
ATOM 2114 C CA . THR A 1 267 ? -8.864 -7.685 26.238 1.00 85.69 267 THR A CA 1
ATOM 2115 C C . THR A 1 267 ? -9.640 -8.886 26.781 1.00 85.69 267 THR A C 1
ATOM 2117 O O . THR A 1 267 ? -10.865 -8.843 26.904 1.00 85.69 267 THR A O 1
ATOM 2120 N N . ASP A 1 268 ? -8.938 -9.962 27.139 1.00 92.06 268 ASP A N 1
ATOM 2121 C CA . ASP A 1 268 ? -9.585 -11.168 27.674 1.00 92.06 268 ASP A CA 1
ATOM 2122 C C . ASP A 1 268 ? -10.313 -10.889 29.008 1.00 92.06 268 ASP A C 1
ATOM 2124 O O . ASP A 1 268 ? -11.377 -11.452 29.257 1.00 92.06 268 ASP A O 1
ATOM 2128 N N . ALA A 1 269 ? -9.805 -9.953 29.822 1.00 85.94 269 ALA A N 1
ATOM 2129 C CA . ALA A 1 269 ? -10.472 -9.497 31.044 1.00 85.94 269 ALA A CA 1
ATOM 2130 C C . ALA A 1 269 ? -11.804 -8.790 30.746 1.00 85.94 269 ALA A C 1
ATOM 2132 O O . ALA A 1 269 ? -12.826 -9.150 31.324 1.00 85.94 269 ALA A O 1
ATOM 2133 N N . LEU A 1 270 ? -11.811 -7.851 29.792 1.00 84.62 270 LEU A N 1
ATOM 2134 C CA . LEU A 1 270 ? -13.028 -7.136 29.407 1.00 84.62 270 LEU A CA 1
ATOM 2135 C C . LEU A 1 270 ? -14.052 -8.068 28.745 1.00 84.62 270 LEU A C 1
ATOM 2137 O O . LEU A 1 270 ? -15.251 -7.938 28.966 1.00 84.62 270 LEU A O 1
ATOM 2141 N N . ARG A 1 271 ? -13.594 -9.050 27.955 1.00 94.50 271 ARG A N 1
ATOM 2142 C CA . ARG A 1 271 ? -14.478 -10.092 27.403 1.00 94.50 271 ARG A CA 1
ATOM 2143 C C . ARG A 1 271 ? -15.205 -10.840 28.502 1.00 94.50 271 ARG A C 1
ATOM 2145 O O . ARG A 1 271 ? -16.389 -11.110 28.342 1.00 94.50 271 ARG A O 1
ATOM 2152 N N . LYS A 1 272 ? -14.497 -11.193 29.575 1.00 93.00 272 LYS A N 1
ATOM 2153 C CA . LYS A 1 272 ? -15.080 -11.911 30.705 1.00 93.00 272 LYS A CA 1
ATOM 2154 C C . LYS A 1 272 ? -16.133 -11.065 31.404 1.00 93.00 272 LYS A C 1
ATOM 2156 O O . LYS A 1 272 ? -17.262 -11.514 31.512 1.00 93.00 272 LYS A O 1
ATOM 2161 N N . GLU A 1 273 ? -15.781 -9.833 31.757 1.00 89.00 273 GLU A N 1
ATOM 2162 C CA . GLU A 1 273 ? -16.692 -8.884 32.404 1.00 89.00 273 GLU A CA 1
ATOM 2163 C C . GLU A 1 273 ? -18.003 -8.723 31.619 1.00 89.00 273 GLU A C 1
ATOM 2165 O O . GLU A 1 273 ? -19.082 -8.912 32.167 1.00 89.00 273 GLU A O 1
ATOM 2170 N N . MET A 1 274 ? -17.916 -8.481 30.308 1.00 94.12 274 MET A N 1
ATOM 2171 C CA . MET A 1 274 ? -19.107 -8.361 29.460 1.00 94.12 274 MET A CA 1
ATOM 2172 C C . MET A 1 274 ? -19.861 -9.688 29.278 1.00 94.12 274 MET A C 1
ATOM 2174 O O . MET A 1 274 ? -21.050 -9.682 28.985 1.00 94.12 274 MET A O 1
ATOM 2178 N N . SER A 1 275 ? -19.183 -10.836 29.388 1.00 95.62 275 SER A N 1
ATOM 2179 C CA . SER A 1 275 ? -19.838 -12.148 29.266 1.00 95.62 275 SER A CA 1
ATOM 2180 C C . SER A 1 275 ? -20.647 -12.491 30.512 1.00 95.62 275 SER A C 1
ATOM 2182 O O . SER A 1 275 ? -21.672 -13.156 30.381 1.00 95.62 275 SER A O 1
ATOM 2184 N N . ASP A 1 276 ? -20.190 -12.030 31.679 1.00 95.44 276 ASP A N 1
ATOM 2185 C CA . ASP A 1 276 ? -20.846 -12.238 32.970 1.00 95.44 276 ASP A CA 1
ATOM 2186 C C . ASP A 1 276 ? -22.136 -11.400 33.096 1.00 95.44 276 ASP A C 1
ATOM 2188 O O . ASP A 1 276 ? -23.081 -11.831 33.753 1.00 95.44 276 ASP A O 1
ATOM 2192 N N . ASP A 1 277 ? -22.204 -10.239 32.433 1.00 93.06 277 ASP A N 1
ATOM 2193 C CA . ASP A 1 277 ? -23.379 -9.360 32.425 1.00 93.06 277 ASP A CA 1
ATOM 2194 C C . ASP A 1 277 ? -23.504 -8.596 31.097 1.00 93.06 277 ASP A C 1
ATOM 2196 O O . ASP A 1 277 ? -23.067 -7.458 30.979 1.00 93.06 277 ASP A O 1
ATOM 2200 N N . ARG A 1 278 ? -24.081 -9.223 30.064 1.00 94.88 278 ARG A N 1
ATOM 2201 C CA . ARG A 1 278 ? -24.191 -8.620 28.718 1.00 94.88 278 ARG A CA 1
ATOM 2202 C C . ARG A 1 278 ? -25.090 -7.388 28.696 1.00 94.88 278 ARG A C 1
ATOM 2204 O O . ARG A 1 278 ? -24.796 -6.419 27.993 1.00 94.88 278 ARG A O 1
ATOM 2211 N N . ASP A 1 279 ? -26.187 -7.441 29.441 1.00 93.81 279 ASP A N 1
ATOM 2212 C CA . ASP A 1 279 ? -27.266 -6.463 29.343 1.00 93.81 279 ASP A CA 1
ATOM 2213 C C . ASP A 1 279 ? -26.829 -5.085 29.848 1.00 93.81 279 ASP A C 1
ATOM 2215 O O . ASP A 1 279 ? -27.235 -4.075 29.274 1.00 93.81 279 ASP A O 1
ATOM 2219 N N . SER A 1 280 ? -25.928 -5.014 30.837 1.00 89.69 280 SER A N 1
ATOM 2220 C CA . SER A 1 280 ? -25.401 -3.730 31.325 1.00 89.69 280 SER A CA 1
ATOM 2221 C C . SER A 1 280 ? -24.503 -2.992 30.328 1.00 89.69 280 SER A C 1
ATOM 2223 O O . SER A 1 280 ? -24.207 -1.808 30.523 1.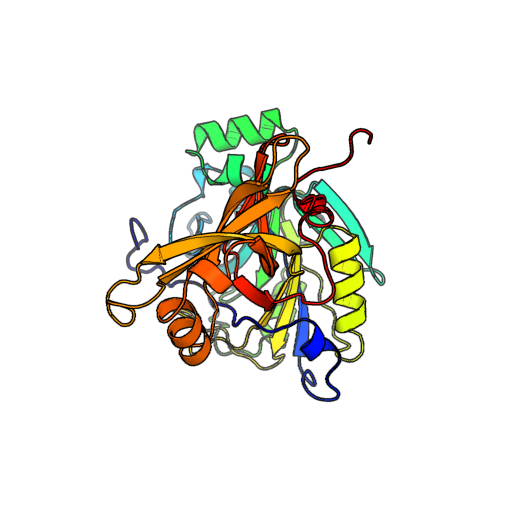00 89.69 280 SER A O 1
ATOM 2225 N N . PHE A 1 281 ? -24.076 -3.652 29.246 1.00 90.94 281 PHE A N 1
ATOM 2226 C CA . PHE A 1 281 ? -23.259 -3.035 28.204 1.00 90.94 281 PHE A CA 1
ATOM 2227 C C . PHE A 1 281 ? -24.042 -2.623 26.959 1.00 90.94 281 PHE A C 1
ATOM 2229 O O . PHE A 1 281 ? -23.562 -1.762 26.218 1.00 90.94 281 PHE A O 1
ATOM 2236 N N . ILE A 1 282 ? -25.227 -3.193 26.726 1.00 95.19 282 ILE A N 1
ATOM 2237 C CA . ILE A 1 282 ? -26.086 -2.807 25.602 1.00 95.19 282 ILE A CA 1
ATOM 2238 C C . ILE A 1 282 ? -26.521 -1.347 25.784 1.00 95.19 282 ILE A C 1
ATOM 2240 O O . ILE A 1 282 ? -26.871 -0.910 26.876 1.00 95.19 282 ILE A O 1
ATOM 2244 N N . GLY A 1 283 ? -26.461 -0.566 24.706 1.00 90.06 283 GLY A N 1
ATOM 2245 C CA . GLY A 1 283 ? -26.786 0.859 24.725 1.00 90.06 283 GLY A CA 1
ATOM 2246 C C . GLY A 1 283 ? -25.652 1.769 25.202 1.00 90.06 283 GLY A C 1
ATOM 2247 O O . GLY A 1 283 ? -25.786 2.983 25.101 1.00 90.06 283 GLY A O 1
ATOM 2248 N N . ARG A 1 284 ? -24.515 1.240 25.675 1.00 90.12 284 ARG A N 1
ATOM 2249 C CA . ARG A 1 284 ? -23.337 2.073 25.973 1.00 90.12 284 ARG A CA 1
ATOM 2250 C C . ARG A 1 284 ? -22.667 2.547 24.687 1.00 90.12 284 ARG A C 1
ATOM 2252 O O . ARG A 1 284 ? -22.739 1.879 23.656 1.00 90.12 284 ARG A O 1
ATOM 2259 N N . VAL A 1 285 ? -21.960 3.672 24.767 1.00 87.44 285 VAL A N 1
ATOM 2260 C CA . VAL A 1 285 ? -21.150 4.171 23.654 1.00 87.44 285 VAL A CA 1
ATOM 2261 C C . VAL A 1 285 ? -19.758 3.552 23.690 1.00 87.44 285 VAL A C 1
ATOM 2263 O O . VAL A 1 285 ? -19.108 3.475 24.737 1.00 87.44 285 VAL A O 1
ATOM 2266 N N . VAL A 1 286 ? -19.299 3.118 22.524 1.00 90.75 286 VAL A N 1
ATOM 2267 C CA . VAL A 1 286 ? -17.981 2.546 22.289 1.00 90.75 286 VAL A CA 1
ATOM 2268 C C . VAL A 1 286 ? -17.284 3.301 21.168 1.00 90.75 286 VAL A C 1
ATOM 2270 O O . VAL A 1 286 ? -17.879 3.568 20.128 1.00 90.75 286 VAL A O 1
ATOM 2273 N N . GLU A 1 287 ? -16.006 3.592 21.363 1.00 85.44 287 GLU A N 1
ATOM 2274 C CA . GLU A 1 287 ? -15.140 4.020 20.276 1.00 85.44 287 GLU A CA 1
ATOM 2275 C C . GLU A 1 287 ? -14.596 2.777 19.574 1.00 85.44 287 GLU A C 1
ATOM 2277 O O . GLU A 1 287 ? -13.971 1.897 20.185 1.00 85.44 287 GLU A O 1
ATOM 2282 N N . ILE A 1 288 ? -14.837 2.695 18.272 1.00 91.12 288 ILE A N 1
ATOM 2283 C CA . ILE A 1 288 ? -14.225 1.697 17.408 1.00 91.12 288 ILE A CA 1
ATOM 2284 C C . ILE A 1 288 ? -13.250 2.373 16.461 1.00 91.12 288 ILE A C 1
ATOM 2286 O O . ILE A 1 288 ? -13.485 3.482 16.003 1.00 91.12 288 ILE A O 1
ATOM 2290 N N . LYS A 1 289 ? -12.180 1.673 16.101 1.00 85.75 289 LYS A N 1
ATOM 2291 C CA . LYS A 1 289 ? -11.287 2.078 15.018 1.00 85.75 289 LYS A CA 1
ATOM 2292 C C . LYS A 1 289 ? -11.366 1.103 13.866 1.00 85.75 289 LYS A C 1
ATOM 2294 O O . LYS A 1 289 ? -11.421 -0.108 14.067 1.00 85.75 289 LYS A O 1
ATOM 2299 N N . SER A 1 290 ? -11.324 1.623 12.657 1.00 83.50 290 SER A N 1
ATOM 2300 C CA . SER A 1 290 ? -11.299 0.864 11.419 1.00 83.50 290 SER A CA 1
ATOM 2301 C C . SER A 1 290 ? -10.096 1.282 10.590 1.00 83.50 290 SER A C 1
ATOM 2303 O O . SER A 1 290 ? -9.654 2.425 10.660 1.00 83.50 290 SER A O 1
ATOM 2305 N N . ASN A 1 291 ? -9.559 0.360 9.790 1.00 69.00 291 ASN A N 1
ATOM 2306 C CA . ASN A 1 291 ? -8.477 0.719 8.865 1.00 69.00 291 ASN A CA 1
ATOM 2307 C C . ASN A 1 291 ? -8.987 1.568 7.695 1.00 69.00 291 ASN A C 1
ATOM 2309 O O . ASN A 1 291 ? -8.214 2.302 7.103 1.00 69.00 291 ASN A O 1
ATOM 2313 N N . GLU A 1 292 ? -10.255 1.385 7.333 1.00 69.00 292 GLU A N 1
ATOM 2314 C CA . GLU A 1 292 ? -10.928 2.041 6.212 1.00 69.00 292 GLU A CA 1
ATOM 2315 C C . GLU A 1 292 ? -12.445 1.826 6.333 1.00 69.00 292 GLU A C 1
ATOM 2317 O O . GLU A 1 292 ? -12.913 0.981 7.112 1.00 69.00 292 GLU A O 1
ATOM 2322 N N . LEU A 1 293 ? -13.217 2.560 5.538 1.00 76.88 293 LEU A N 1
ATOM 2323 C CA . LEU A 1 293 ? -14.644 2.328 5.338 1.00 76.88 293 LEU A CA 1
ATOM 2324 C C . LEU A 1 293 ? -14.862 1.684 3.963 1.00 76.88 293 LEU A C 1
ATOM 2326 O O . LEU A 1 293 ? -14.310 2.129 2.963 1.00 76.88 293 LEU A O 1
ATOM 2330 N N . CYS A 1 294 ? -15.676 0.635 3.901 1.00 63.88 294 CYS A N 1
ATOM 2331 C CA . CYS A 1 294 ? -16.011 -0.103 2.687 1.00 63.88 294 CYS A CA 1
ATOM 2332 C C . CYS A 1 294 ? -17.512 -0.065 2.416 1.00 63.88 294 CYS A C 1
ATOM 2334 O O . CYS A 1 294 ? -18.315 -0.173 3.342 1.00 63.88 294 CYS A O 1
ATOM 2336 N N . GLY A 1 295 ? -17.894 -0.005 1.142 1.00 64.12 295 GLY A N 1
ATOM 2337 C CA . GLY A 1 295 ? -19.290 -0.091 0.722 1.00 64.12 295 GLY A CA 1
ATOM 2338 C C . GLY A 1 295 ? -19.645 0.891 -0.388 1.00 64.12 295 GLY A C 1
ATOM 2339 O O . GLY A 1 295 ? -18.771 1.484 -1.020 1.00 64.12 295 GLY A O 1
ATOM 2340 N N . SER A 1 296 ? -20.942 1.013 -0.664 1.00 54.69 296 SER A N 1
ATOM 2341 C CA . SER A 1 296 ? -21.469 1.956 -1.651 1.00 54.69 296 SER A CA 1
ATOM 2342 C C . SER A 1 296 ? -21.553 3.369 -1.061 1.00 54.69 296 SER A C 1
ATOM 2344 O O . SER A 1 296 ? -21.396 3.561 0.144 1.00 54.69 296 SER A O 1
ATOM 2346 N N . LYS A 1 297 ? -21.822 4.376 -1.907 1.00 51.81 297 LYS A N 1
ATOM 2347 C CA . LYS A 1 297 ? -22.018 5.766 -1.452 1.00 51.81 297 LYS A CA 1
ATOM 2348 C C . LYS A 1 297 ? -23.143 5.907 -0.413 1.00 51.81 297 LYS A C 1
ATOM 2350 O O . LYS A 1 297 ? -23.073 6.802 0.415 1.00 51.81 297 LYS A O 1
ATOM 2355 N N . GLU A 1 298 ? -24.144 5.029 -0.448 1.00 49.97 298 GLU A N 1
ATOM 2356 C CA . GLU A 1 298 ? -25.303 5.066 0.457 1.00 49.97 298 GLU A CA 1
ATOM 2357 C C . GLU A 1 298 ? -25.105 4.221 1.725 1.00 49.97 298 GLU A C 1
ATOM 2359 O O . GLU A 1 298 ? -25.714 4.508 2.754 1.00 49.97 298 GLU A O 1
ATOM 2364 N N . TYR A 1 299 ? -24.234 3.206 1.673 1.00 60.88 299 TYR A N 1
ATOM 2365 C CA . TYR A 1 299 ? -24.000 2.269 2.771 1.00 60.88 299 TYR A CA 1
ATOM 2366 C C . TYR A 1 299 ? -22.507 1.978 2.918 1.00 60.88 299 TYR A C 1
ATOM 2368 O O . TYR A 1 299 ? -21.976 1.068 2.274 1.00 60.88 299 TYR A O 1
ATOM 2376 N N . ARG A 1 300 ? -21.834 2.742 3.785 1.00 72.38 300 ARG A N 1
ATOM 2377 C CA . ARG A 1 300 ? -20.468 2.448 4.234 1.00 72.38 300 ARG A CA 1
ATOM 2378 C C . ARG A 1 300 ? -20.492 1.642 5.528 1.00 72.38 300 ARG A C 1
ATOM 2380 O O . ARG A 1 300 ? -21.335 1.844 6.395 1.00 72.38 300 ARG A O 1
ATOM 2387 N N . SER A 1 301 ? -19.530 0.741 5.655 1.00 80.12 301 SER A N 1
ATOM 2388 C CA . SER A 1 301 ? -19.296 -0.089 6.831 1.00 80.12 301 SER A CA 1
ATOM 2389 C C . SER A 1 301 ? -17.800 -0.120 7.138 1.00 80.12 301 SER A C 1
ATOM 2391 O O . SER A 1 301 ? -16.981 -0.110 6.216 1.00 80.12 301 SER A O 1
ATOM 2393 N N . PRO A 1 302 ? -17.394 -0.153 8.407 1.00 85.19 302 PRO A N 1
ATOM 2394 C CA . PRO A 1 302 ? -15.985 -0.233 8.746 1.00 85.19 302 PRO A CA 1
ATOM 2395 C C . PRO A 1 302 ? -15.391 -1.597 8.394 1.00 85.19 302 PRO A C 1
ATOM 2397 O O . PRO A 1 302 ? -15.959 -2.647 8.701 1.00 85.19 302 PRO A O 1
ATOM 2400 N N . ARG A 1 303 ? -14.204 -1.594 7.782 1.00 81.31 303 ARG A N 1
ATOM 2401 C CA . ARG A 1 303 ? -13.444 -2.807 7.480 1.00 81.31 303 ARG A CA 1
ATOM 2402 C C . ARG A 1 303 ? -12.445 -3.137 8.587 1.00 81.31 303 ARG A C 1
ATOM 2404 O O . ARG A 1 303 ? -11.479 -2.417 8.836 1.00 81.31 303 ARG A O 1
ATOM 2411 N N . HIS A 1 304 ? -12.615 -4.324 9.165 1.00 82.94 304 HIS A N 1
ATOM 2412 C CA . HIS A 1 304 ? -11.840 -4.802 10.316 1.00 82.94 304 HIS A CA 1
ATOM 2413 C C . HIS A 1 304 ? -11.925 -3.866 11.536 1.00 82.94 304 HIS A C 1
ATOM 2415 O O . HIS A 1 304 ? -10.880 -3.486 12.070 1.00 82.94 304 HIS A O 1
ATOM 2421 N N . PRO A 1 305 ? -13.138 -3.508 11.995 1.00 90.62 305 PRO A N 1
ATOM 2422 C CA . PRO A 1 305 ? -13.292 -2.650 13.156 1.00 90.62 305 PRO A CA 1
ATOM 2423 C C . PRO A 1 305 ? -12.729 -3.326 14.413 1.00 90.62 305 PRO A C 1
ATOM 2425 O O . PRO A 1 305 ? -12.879 -4.537 14.637 1.00 90.62 305 PRO A O 1
ATOM 2428 N N . GLN A 1 306 ? -12.086 -2.523 15.248 1.00 91.31 306 GLN A N 1
ATOM 2429 C CA . GLN A 1 306 ? -11.499 -2.914 16.518 1.00 91.31 306 GLN A CA 1
ATOM 2430 C C . GLN A 1 306 ? -12.028 -2.012 17.626 1.00 91.31 306 GLN A C 1
ATOM 2432 O O . GLN A 1 306 ? -12.037 -0.795 17.479 1.00 91.31 306 GLN A O 1
ATOM 2437 N N . PHE A 1 307 ? -12.435 -2.619 18.734 1.00 92.06 307 PHE A N 1
ATOM 2438 C CA . PHE A 1 307 ? -12.726 -1.940 19.985 1.00 92.06 307 PHE A CA 1
ATOM 2439 C C . PHE A 1 307 ? -11.512 -1.117 20.432 1.00 92.06 307 PHE A C 1
ATOM 2441 O O . PHE A 1 307 ? -10.389 -1.633 20.450 1.00 92.06 307 PHE A O 1
ATOM 2448 N N . VAL A 1 308 ? -11.749 0.142 20.800 1.00 82.12 308 VAL A N 1
ATOM 2449 C CA . VAL A 1 308 ? -10.755 1.020 21.426 1.00 82.12 308 VAL A CA 1
ATOM 2450 C C . VAL A 1 308 ? -11.066 1.147 22.912 1.00 82.12 308 VAL A C 1
ATOM 2452 O O . VAL A 1 308 ? -10.285 0.681 23.742 1.00 82.12 308 VAL A O 1
ATOM 2455 N N . CYS A 1 309 ? -12.217 1.731 23.251 1.00 77.25 309 CYS A N 1
ATOM 2456 C CA . CYS A 1 309 ? -12.653 1.946 24.629 1.00 77.25 309 CYS A CA 1
ATOM 2457 C C . CYS A 1 309 ? -14.166 2.206 24.714 1.00 77.25 309 CYS A C 1
ATOM 2459 O O . CYS A 1 309 ? -14.823 2.479 23.712 1.00 77.25 309 CYS A O 1
ATOM 2461 N N . PHE A 1 310 ? -14.718 2.157 25.929 1.00 84.81 310 PHE A N 1
ATOM 2462 C CA . PHE A 1 310 ? -16.042 2.719 26.204 1.00 84.81 310 PHE A CA 1
ATOM 2463 C C . PHE A 1 310 ? -15.946 4.233 26.393 1.00 84.81 310 PHE A C 1
ATOM 2465 O O . PHE A 1 310 ? -15.068 4.712 27.111 1.00 84.81 310 PHE A O 1
ATOM 2472 N N . ARG A 1 311 ? -16.890 4.968 25.807 1.00 67.50 311 ARG A N 1
ATOM 2473 C CA . ARG A 1 311 ? -16.997 6.427 25.905 1.00 67.50 311 ARG A CA 1
ATOM 2474 C C . ARG A 1 311 ? -18.070 6.792 26.916 1.00 67.50 311 ARG A C 1
ATOM 2476 O O . ARG A 1 311 ? -19.250 6.869 26.598 1.00 67.50 311 ARG A O 1
ATOM 2483 N N . THR A 1 312 ? -17.665 6.974 28.169 1.00 71.94 312 THR A N 1
ATOM 2484 C CA . THR A 1 312 ? -18.579 7.382 29.254 1.00 71.94 312 THR A CA 1
ATOM 2485 C C . THR A 1 312 ? -18.965 8.860 29.181 1.00 71.94 312 THR A C 1
ATOM 2487 O O . THR A 1 312 ? -19.826 9.308 29.927 1.00 71.94 312 THR A O 1
ATOM 2490 N N . ASP A 1 313 ? -18.297 9.615 28.313 1.00 53.06 313 ASP A N 1
ATOM 2491 C CA . ASP A 1 313 ? -18.495 11.038 28.051 1.00 53.06 313 ASP A CA 1
ATOM 2492 C C . ASP A 1 313 ? -19.531 11.322 26.952 1.00 53.06 313 ASP A C 1
ATOM 2494 O O . ASP A 1 313 ? -19.859 12.485 26.722 1.00 53.06 313 ASP A O 1
ATOM 2498 N N . LYS A 1 314 ? -20.046 10.285 26.275 1.00 57.06 314 LYS A N 1
ATOM 2499 C CA . LYS A 1 314 ? -20.988 10.417 25.159 1.00 57.06 314 LYS A CA 1
ATOM 2500 C C . LYS A 1 314 ? -22.297 9.683 25.412 1.00 57.06 314 LYS A C 1
ATOM 2502 O O . LYS A 1 314 ? -22.319 8.584 25.964 1.00 57.06 314 LYS A O 1
ATOM 2507 N N . LEU A 1 315 ? -23.382 10.302 24.962 1.00 75.69 315 LEU A N 1
ATOM 2508 C CA . LEU A 1 315 ? -24.716 9.717 24.933 1.00 75.69 315 LEU A CA 1
ATOM 2509 C C . LEU A 1 315 ? -24.952 8.979 23.601 1.00 75.69 315 LEU A C 1
ATOM 2511 O O . LEU A 1 315 ? -24.417 9.414 22.576 1.00 75.69 315 LEU A O 1
ATOM 2515 N N . PRO A 1 316 ? -25.760 7.901 23.576 1.00 84.31 316 PRO A N 1
ATOM 2516 C CA . PRO A 1 316 ? -26.066 7.153 22.353 1.00 84.31 316 PRO A CA 1
ATOM 2517 C C . PRO A 1 316 ? -26.599 8.019 21.210 1.00 84.31 316 PRO A C 1
ATOM 2519 O O . PRO A 1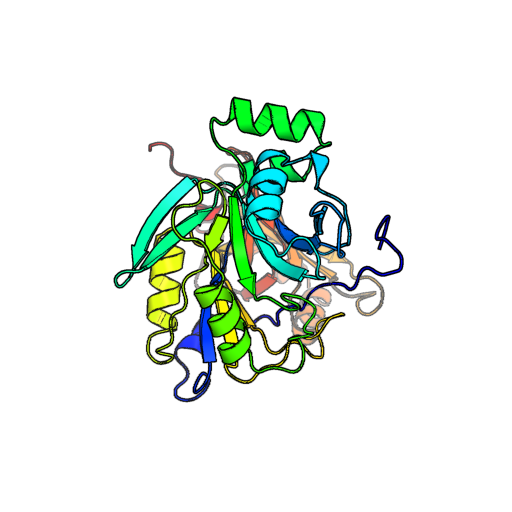 316 ? -26.241 7.801 20.057 1.00 84.31 316 PRO A O 1
ATOM 2522 N N . GLU A 1 317 ? -27.389 9.043 21.523 1.00 84.56 317 GLU A N 1
ATOM 2523 C CA . GLU A 1 317 ? -27.986 9.975 20.561 1.00 84.56 317 GLU A CA 1
ATOM 2524 C C . GLU A 1 317 ? -26.932 10.799 19.803 1.00 84.56 317 GLU A C 1
ATOM 2526 O O . GLU A 1 317 ? -27.212 11.340 18.737 1.00 84.56 317 GLU A O 1
ATOM 2531 N N . GLN A 1 318 ? -25.705 10.882 20.329 1.00 69.75 318 GLN A N 1
ATOM 2532 C CA . GLN A 1 318 ? -24.580 11.571 19.694 1.00 69.75 318 GLN A CA 1
ATOM 2533 C C . GLN A 1 318 ? -23.818 10.668 18.708 1.00 69.75 318 GLN A C 1
ATOM 2535 O O . GLN A 1 318 ? -22.958 11.146 17.971 1.00 69.75 318 GLN A O 1
ATOM 2540 N N . CYS A 1 319 ? -24.117 9.367 18.667 1.00 83.31 319 CYS A N 1
ATOM 2541 C CA . CYS A 1 319 ? -23.445 8.382 17.818 1.00 83.31 319 CYS A CA 1
ATOM 2542 C C . CYS A 1 319 ? -24.089 8.294 16.430 1.00 83.31 319 CYS A C 1
ATOM 2544 O O . CYS A 1 319 ? -24.556 7.234 16.016 1.00 83.31 319 CYS A O 1
ATOM 2546 N N . LEU A 1 320 ? -24.133 9.406 15.695 1.00 80.31 320 LEU A N 1
ATOM 2547 C CA . LEU A 1 320 ? -24.849 9.508 14.412 1.00 80.31 320 LEU A CA 1
ATOM 2548 C C . LEU A 1 320 ? -24.166 8.762 13.248 1.00 80.31 320 LEU A C 1
ATOM 2550 O O . LEU A 1 320 ? -24.754 8.625 12.166 1.00 80.31 320 LEU A O 1
ATOM 2554 N N . GLY A 1 321 ? -22.936 8.276 13.462 1.00 70.62 321 GLY A N 1
ATOM 2555 C CA . GLY A 1 321 ? -22.112 7.619 12.448 1.00 70.62 321 GLY A CA 1
ATOM 2556 C C . GLY A 1 321 ? -21.919 8.510 11.225 1.00 70.62 321 GLY A C 1
ATOM 2557 O O . GLY A 1 321 ? -22.183 8.072 10.101 1.00 70.62 321 GLY A O 1
ATOM 2558 N N . GLU A 1 322 ? -21.558 9.775 11.451 1.00 69.56 322 GLU A N 1
ATOM 2559 C CA . GLU A 1 322 ? -21.362 10.778 10.398 1.00 69.56 322 GLU A CA 1
ATOM 2560 C C . GLU A 1 322 ? -20.225 10.377 9.464 1.00 69.56 322 GLU A C 1
ATOM 2562 O O . GLU A 1 322 ? -20.338 10.566 8.262 1.00 69.56 322 GLU A O 1
ATOM 2567 N N . GLU A 1 323 ? -19.216 9.677 9.980 1.00 66.75 323 GLU A N 1
ATOM 2568 C CA . GLU A 1 323 ? -18.101 9.127 9.212 1.00 66.75 323 GLU A CA 1
ATOM 2569 C C . GLU A 1 323 ? -18.570 8.068 8.196 1.00 66.75 323 GLU A C 1
ATOM 2571 O O . GLU A 1 323 ? -17.926 7.839 7.173 1.00 66.75 323 GLU A O 1
ATOM 2576 N N . LEU A 1 324 ? -19.715 7.417 8.450 1.00 63.00 324 LEU A N 1
ATOM 2577 C CA . LEU A 1 324 ? -20.340 6.468 7.520 1.00 63.00 324 LEU A CA 1
ATOM 2578 C C . LEU A 1 324 ? -21.159 7.163 6.424 1.00 63.00 324 LEU A C 1
ATOM 2580 O O . LEU A 1 324 ? -21.553 6.512 5.452 1.00 63.00 324 LEU A O 1
ATOM 2584 N N . LYS A 1 325 ? -21.449 8.455 6.586 1.00 53.19 325 LYS A N 1
ATOM 2585 C CA . LYS A 1 325 ? -22.083 9.309 5.582 1.00 53.19 325 LYS A CA 1
ATOM 2586 C C . LYS A 1 325 ? -20.962 10.056 4.842 1.00 53.19 325 LYS A C 1
ATOM 2588 O O . LYS A 1 325 ? -19.879 10.254 5.371 1.00 53.19 325 LYS A O 1
ATOM 2593 N N . GLN A 1 326 ? -21.183 10.438 3.591 1.00 50.00 326 GLN A N 1
ATOM 2594 C CA . GLN A 1 326 ? -20.380 11.502 2.986 1.00 50.00 326 GLN A CA 1
ATOM 2595 C C . GLN A 1 326 ? -21.326 12.655 2.683 1.00 50.00 326 GLN A C 1
ATOM 2597 O O . GLN A 1 326 ? -22.484 12.398 2.328 1.00 50.00 326 GLN A O 1
ATOM 2602 N N . ASP A 1 327 ? -20.834 13.879 2.878 1.00 34.81 327 ASP A N 1
ATOM 2603 C CA . ASP A 1 327 ? -21.543 15.125 2.609 1.00 34.81 327 ASP A CA 1
ATOM 2604 C C . ASP A 1 327 ? -22.344 15.041 1.309 1.00 34.81 327 ASP A C 1
ATOM 2606 O O . ASP A 1 327 ? -21.845 14.658 0.245 1.00 34.81 327 ASP A O 1
ATOM 2610 N N . LYS A 1 328 ? -23.625 15.399 1.411 1.00 29.98 328 LYS A N 1
ATOM 2611 C CA . LYS A 1 328 ? -24.343 15.904 0.249 1.00 29.98 328 LYS A CA 1
ATOM 2612 C C . LYS A 1 328 ? -23.679 17.244 -0.057 1.00 29.98 328 LYS A C 1
ATOM 2614 O O . LYS A 1 328 ? -23.748 18.122 0.790 1.00 29.98 328 LYS A O 1
ATOM 2619 N N . ASP A 1 329 ? -23.057 17.338 -1.228 1.00 30.86 329 ASP A N 1
ATOM 2620 C CA . ASP A 1 329 ? -22.474 18.537 -1.855 1.00 30.86 329 ASP A CA 1
ATOM 2621 C C . ASP A 1 329 ? -20.932 18.593 -1.860 1.00 30.86 329 ASP A C 1
ATOM 2623 O O . ASP A 1 329 ? -20.295 19.177 -0.988 1.00 30.86 329 ASP A O 1
ATOM 2627 N N . ALA A 1 330 ? -20.353 18.024 -2.927 1.00 27.50 330 ALA A N 1
ATOM 2628 C CA . ALA A 1 330 ? -19.169 18.527 -3.634 1.00 27.50 330 ALA A CA 1
ATOM 2629 C C . ALA A 1 330 ? -19.195 18.044 -5.094 1.00 27.50 330 ALA A C 1
ATOM 2631 O O . ALA A 1 330 ? -19.338 16.812 -5.308 1.00 27.50 330 ALA A O 1
#

Sequence (330 aa):
MVNAPDWFLAPMLCKTTQRETLDTHGKWDGYIAEPKHDGTRCLAVRFAGESVRLFSRSGQDYTDHVPHLVNELNAWMPSDEDAIVDGELAIISDTFDLGGKRVPVTDFNKTMRVMGSGAEKARDRQKEFGKNITFIIYDIPQWNGRDLTGEHFTDRRKTLKHSFTFGSEHLFLNPQFTDPTRFGELFDTLVEHDVEGIIIKNATSLYVFEGRPNSTWFKVKAAVTMDMVVTGFTDGTGKYEGMIGALEFGRYTDDGVVYVGRCSGMTDALRKEMSDDRDSFIGRVVEIKSNELCGSKEYRSPRHPQFVCFRTDKLPEQCLGEELKQDKDA

Secondary structure (DSSP, 8-state):
--S--TTPPPPP-EEE--GGGGGSTTTTTTEEEEEEP-SEEEEEEE-TTSPPEEEETT--B-GGG-HHHHHHHHHHS-SSS-EEEEEEEEEEEEEEESSS-EEEEE-HHHHHHHHTS-HHHHHHHHHHHT-PEEEEEEEEEEETTEE-TTS-HHHHHHHHHHH--TT-SSEEEPP-B--GGGHHHHHHHHHHTT--EEEEEETTPPP--S-STT--EEEEE--EEEEEEEEEEEEP-GGGTTSEEEEEEEEEETTEEEEEEEEB---HHHHHHHHH-SGGGTT-EEEEEESEEEE-SS-EEEES-EEEEE-TT--GGG---GGGS--S--

pLDDT: mean 88.34, std 12.81, range [27.5, 98.5]